Protein AF-A0A440JYW9-F1 (afdb_monomer_lite)

Sequence (261 aa):
IFTEELGAILRHPDTGDEHPGRFLSVVFRNTDALARTDGLMPITVAALLTAGPTDDRPLICELIAINGNEAEADVAAFFRAYARTVIRPTLAMYLLYGIAFEAHQQNSLVLFNHAGHPRKLLIRDFGDGRSFAPLFEERGHCLKPFTQRGILPTTFDEDISLVRSFVIDACFVCHLHEIALCLTEQYGLAGNSPWRILREETEEAFDALRPRVSSDEFWLRERAAFLEDPWPTRSVLRMHLERYRDYRVEHQLPNPMTEAE

pLDDT: mean 92.38, std 6.9, range [51.66, 98.75]

Secondary structure (DSSP, 8-state):
---EEEEEEPPPTTT---TGGGGSEEEEE--TTTS--SSPEEEEHHHHTSBPTTTSSBHHHHHHHTTS---HHHHHHHHHHHHHHHHHHHHHHHHHH-EE---STTTEEEEE-TTS-EEEEEE---TT-EEEHHHHHHTT--------TTSPP-EESS--HHHHHHHIIIIIIIIIIHHHHHHHHHHT--TTHHHHHHHHHHHHHHHHHGGG-S-HHHHHHHHHHHHTSPEEEE-HHHHHHTTTS-S--EEEEP-TTTTT-

Foldseek 3Di:
DWDQPDKDFDQDPPPRDRPVRVVVIDTDTHPVVCVDDPQWDKDQQVQQCAQDPPPGARVLVVLLCLQVDDPLVSLLVQLLQVLLQQQQVQVCCCQQAVKHALQARRQWIFIAHSSSHTDHIDGDDCPQIAGAQVSNVVVVDGDDDDDDPPDDDRYHHPDSVVSLLSNCARRVPRGSVVVVVSSCVVNVHPDLSSLLSNLVSNVVSLVVCVVSHDDPVVSVVSSCQQQPDFHKYDPVVVCVVVVNPDVPDIDTHHRSNVVSD

Radius of gyration: 19.92 Å; chains: 1; bounding box: 50×43×65 Å

Structure (mmCIF, N/CA/C/O backbone):
data_AF-A0A440JYW9-F1
#
_entry.id   AF-A0A440JYW9-F1
#
loop_
_atom_site.group_PDB
_atom_site.id
_atom_site.type_symbol
_atom_site.label_atom_id
_atom_site.label_alt_id
_atom_site.label_comp_id
_atom_site.label_asym_id
_atom_site.label_entity_id
_atom_site.label_seq_id
_atom_site.pdbx_PDB_ins_code
_atom_site.Cartn_x
_atom_site.Cartn_y
_atom_site.Cartn_z
_atom_site.occupancy
_atom_site.B_iso_or_equiv
_atom_site.auth_seq_id
_atom_site.auth_comp_id
_atom_site.auth_asym_id
_atom_site.auth_atom_id
_atom_site.pdbx_PDB_model_num
ATOM 1 N N . ILE A 1 1 ? -0.812 -13.483 -3.639 1.00 83.06 1 ILE A N 1
ATOM 2 C CA . ILE A 1 1 ? -0.858 -12.630 -4.848 1.00 83.06 1 ILE A CA 1
ATOM 3 C C . ILE A 1 1 ? -1.824 -13.259 -5.842 1.00 83.06 1 ILE A C 1
ATOM 5 O O . ILE A 1 1 ? -2.094 -14.446 -5.693 1.00 83.06 1 ILE A O 1
ATOM 9 N N . PHE A 1 2 ? -2.317 -12.507 -6.821 1.00 88.31 2 PHE A N 1
ATOM 10 C CA . PHE A 1 2 ? -3.102 -13.052 -7.932 1.00 88.31 2 PHE A CA 1
ATOM 11 C C . PHE A 1 2 ? -2.214 -13.163 -9.171 1.00 88.31 2 PHE A C 1
ATOM 13 O O . PHE A 1 2 ? -1.985 -12.151 -9.820 1.00 88.31 2 PHE A O 1
ATOM 20 N N . THR A 1 3 ? -1.660 -14.342 -9.468 1.00 90.69 3 THR A N 1
ATOM 21 C CA . THR A 1 3 ? -0.716 -14.488 -10.590 1.00 90.69 3 THR A CA 1
ATOM 22 C C . THR A 1 3 ? -1.396 -14.198 -11.930 1.00 90.69 3 THR A C 1
ATOM 24 O O . THR A 1 3 ? -2.540 -14.585 -12.160 1.00 90.69 3 THR A O 1
ATOM 27 N N . GLU A 1 4 ? -0.691 -13.495 -12.812 1.00 90.50 4 GLU A N 1
ATOM 28 C CA . GLU A 1 4 ? -1.114 -13.196 -14.184 1.00 90.50 4 GLU A CA 1
ATOM 29 C C . GLU A 1 4 ? -0.218 -13.999 -15.128 1.00 90.50 4 GLU A C 1
ATOM 31 O O . GLU A 1 4 ? 0.841 -13.547 -15.553 1.00 90.50 4 GLU A O 1
ATOM 36 N N . GLU A 1 5 ? -0.588 -15.261 -15.348 1.00 87.75 5 GLU A N 1
ATOM 37 C CA . GLU A 1 5 ? 0.308 -16.275 -15.929 1.00 87.75 5 GLU A CA 1
ATOM 38 C C . GLU A 1 5 ? 0.290 -16.291 -17.459 1.00 87.75 5 GLU A C 1
ATOM 40 O O . GLU A 1 5 ? 1.233 -16.770 -18.088 1.00 87.75 5 GLU A O 1
ATOM 45 N N . LEU A 1 6 ? -0.779 -15.768 -18.065 1.00 90.19 6 LEU A N 1
ATOM 46 C CA . LEU A 1 6 ? -0.947 -15.728 -19.510 1.00 90.19 6 LEU A CA 1
ATOM 47 C C . LEU A 1 6 ? -1.490 -14.370 -19.944 1.00 90.19 6 LEU A C 1
ATOM 49 O O . LEU A 1 6 ? -2.556 -13.946 -19.506 1.00 90.19 6 LEU A O 1
ATOM 53 N N . GLY A 1 7 ? -0.785 -13.732 -20.872 1.00 89.94 7 GLY A N 1
ATOM 54 C CA . GLY A 1 7 ? -1.273 -12.591 -21.635 1.00 89.94 7 GLY A CA 1
ATOM 55 C C . GLY A 1 7 ? -1.201 -12.888 -23.128 1.00 89.94 7 GLY A C 1
ATOM 56 O O . GLY A 1 7 ? -0.291 -13.581 -23.584 1.00 89.94 7 GLY A O 1
ATOM 57 N N . ALA A 1 8 ? -2.154 -12.371 -23.897 1.00 88.88 8 ALA A N 1
ATOM 58 C CA . ALA A 1 8 ? -2.150 -12.451 -25.351 1.00 88.88 8 ALA A CA 1
ATOM 59 C C . ALA A 1 8 ? -2.531 -11.097 -25.957 1.00 88.88 8 ALA A C 1
ATOM 61 O O . ALA A 1 8 ? -3.425 -10.411 -25.466 1.00 88.88 8 ALA A O 1
ATOM 62 N N . ILE A 1 9 ? -1.857 -10.730 -27.045 1.00 88.19 9 ILE A N 1
ATOM 63 C CA . ILE A 1 9 ? -2.163 -9.554 -27.859 1.00 88.19 9 ILE A CA 1
ATOM 64 C C . ILE A 1 9 ? -2.258 -9.981 -29.323 1.00 88.19 9 ILE A C 1
ATOM 66 O O . ILE A 1 9 ? -1.425 -10.750 -29.811 1.00 88.19 9 ILE A O 1
ATOM 70 N N . LEU A 1 10 ? -3.278 -9.500 -30.034 1.00 87.00 10 LEU A N 1
ATOM 71 C CA . LEU A 1 10 ? -3.380 -9.735 -31.469 1.00 87.00 10 LEU A CA 1
ATOM 72 C C . LEU A 1 10 ? -2.321 -8.912 -32.213 1.00 87.00 10 LEU A C 1
ATOM 74 O O . LEU A 1 10 ? -2.282 -7.692 -32.101 1.00 87.00 10 LEU A O 1
ATOM 78 N N . ARG A 1 11 ? -1.506 -9.566 -33.038 1.00 85.38 11 ARG A N 1
ATOM 79 C CA . ARG A 1 11 ? -0.644 -8.878 -34.007 1.00 85.38 11 ARG A CA 1
ATOM 80 C C . ARG A 1 11 ? -1.371 -8.793 -35.337 1.00 85.38 11 ARG A C 1
ATOM 82 O O . ARG A 1 11 ? -1.941 -9.795 -35.771 1.00 85.38 11 ARG A O 1
ATOM 89 N N . HIS A 1 12 ? -1.351 -7.633 -35.990 1.00 83.81 12 HIS A N 1
ATOM 90 C CA . HIS A 1 12 ? -1.905 -7.529 -37.334 1.00 83.81 12 HIS A CA 1
ATOM 91 C C . HIS A 1 12 ? -1.187 -8.536 -38.253 1.00 83.81 12 HIS A C 1
ATOM 93 O O . HIS A 1 12 ? 0.043 -8.503 -38.321 1.00 83.81 12 HIS A O 1
ATOM 99 N N . PRO A 1 13 ? -1.912 -9.420 -38.963 1.00 83.81 13 PRO A N 1
ATOM 100 C CA . PRO A 1 13 ? -1.304 -10.541 -39.681 1.00 83.81 13 PRO A CA 1
ATOM 101 C C . PRO A 1 13 ? -0.327 -10.093 -40.776 1.00 83.81 13 PRO A C 1
ATOM 103 O O . PRO A 1 13 ? 0.726 -10.703 -40.929 1.00 83.81 13 PRO A O 1
ATOM 106 N N . ASP A 1 14 ? -0.639 -9.000 -41.481 1.00 85.38 14 ASP A N 1
ATOM 107 C CA . ASP A 1 14 ? 0.193 -8.530 -42.599 1.00 85.38 14 ASP A CA 1
ATOM 108 C C . ASP A 1 14 ? 1.288 -7.527 -42.201 1.00 85.38 14 ASP A C 1
ATOM 110 O O . ASP A 1 14 ? 2.407 -7.593 -42.704 1.00 85.38 14 ASP A O 1
ATOM 114 N N . THR A 1 15 ? 0.985 -6.573 -41.315 1.00 82.81 15 THR A N 1
ATOM 115 C CA . THR A 1 15 ? 1.919 -5.496 -40.943 1.00 82.81 15 THR A CA 1
ATOM 116 C C . THR A 1 15 ? 2.728 -5.810 -39.688 1.00 82.81 15 THR A C 1
ATOM 118 O O . THR A 1 15 ? 3.704 -5.118 -39.407 1.00 82.81 15 THR A O 1
ATOM 121 N N . GLY A 1 16 ? 2.313 -6.811 -38.904 1.00 79.56 16 GLY A N 1
ATOM 122 C CA . GLY A 1 16 ? 2.839 -7.054 -37.562 1.00 79.56 16 GLY A CA 1
ATOM 123 C C . GLY A 1 16 ? 2.506 -5.944 -36.559 1.00 79.56 16 GLY A C 1
ATOM 124 O O . GLY A 1 16 ? 3.021 -5.981 -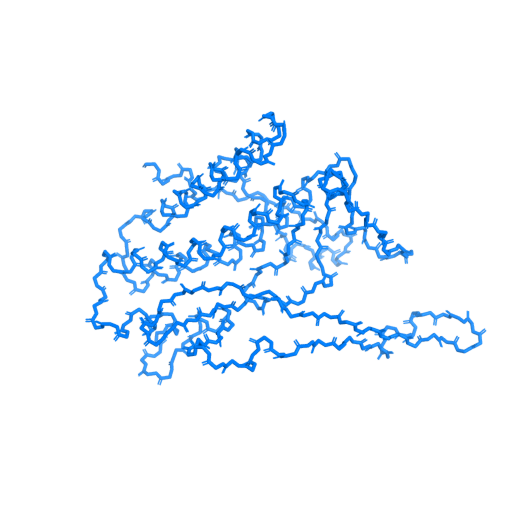35.445 1.00 79.56 16 GLY A O 1
ATOM 125 N N . ASP A 1 17 ? 1.671 -4.966 -36.936 1.00 75.94 17 ASP A N 1
ATOM 126 C CA . ASP A 1 17 ? 1.304 -3.844 -36.076 1.00 75.94 17 ASP A CA 1
ATOM 127 C C . ASP A 1 17 ? 0.477 -4.333 -34.880 1.00 75.94 17 ASP A C 1
ATOM 129 O O . ASP A 1 17 ? -0.566 -4.976 -35.024 1.00 75.94 17 ASP A O 1
ATOM 133 N N . GLU A 1 18 ? 0.959 -4.026 -33.684 1.00 74.19 18 GLU A N 1
ATOM 134 C CA . GLU A 1 18 ? 0.315 -4.361 -32.415 1.00 74.19 18 GLU A CA 1
ATOM 135 C C . GLU A 1 18 ? -0.622 -3.248 -31.935 1.00 74.19 18 GLU A C 1
ATOM 137 O O . GLU A 1 18 ? -1.408 -3.455 -31.010 1.00 74.19 18 GLU A O 1
ATOM 142 N N . HIS A 1 19 ? -0.585 -2.063 -32.553 1.00 76.75 19 HIS A N 1
ATOM 143 C CA . HIS A 1 19 ? -1.404 -0.931 -32.136 1.00 76.75 19 HIS A CA 1
ATOM 144 C C . HIS A 1 19 ? -2.913 -1.197 -32.261 1.00 76.75 19 HIS A C 1
ATOM 146 O O . HIS A 1 19 ? -3.637 -0.856 -31.324 1.00 76.75 19 HIS A O 1
ATOM 152 N N . PRO A 1 20 ? -3.427 -1.849 -33.328 1.00 78.50 20 PRO A N 1
ATOM 153 C CA . PRO A 1 20 ? -4.802 -2.357 -33.345 1.00 78.50 20 PRO A CA 1
ATOM 154 C C . PRO A 1 20 ? -5.018 -3.473 -32.312 1.00 78.50 20 PRO A C 1
ATOM 156 O O . PRO A 1 20 ? -6.087 -3.576 -31.713 1.00 78.50 20 PRO A O 1
ATOM 159 N N . GLY A 1 21 ? -3.975 -4.270 -32.070 1.00 75.38 21 GLY A N 1
ATOM 160 C CA . GLY A 1 21 ? -3.938 -5.372 -31.113 1.00 75.38 21 GLY A CA 1
ATOM 161 C C . GLY A 1 21 ? -4.259 -4.992 -29.676 1.00 75.38 21 GLY A C 1
ATOM 162 O O . GLY A 1 21 ? -4.815 -5.809 -28.949 1.00 75.38 21 GLY A O 1
ATOM 163 N N . ARG A 1 22 ? -3.997 -3.744 -29.268 1.00 77.88 22 ARG A N 1
ATOM 164 C CA . ARG A 1 22 ? -4.331 -3.253 -27.918 1.00 77.88 22 ARG A CA 1
ATOM 165 C C . ARG A 1 22 ? -5.827 -3.317 -27.588 1.00 77.88 22 ARG A C 1
ATOM 167 O O . ARG A 1 22 ? -6.183 -3.318 -26.419 1.00 77.88 22 ARG A O 1
ATOM 174 N N . PHE A 1 23 ? -6.693 -3.316 -28.605 1.00 84.56 23 PHE A N 1
ATOM 175 C CA . PHE A 1 23 ? -8.146 -3.438 -28.438 1.00 84.56 23 PHE A CA 1
ATOM 176 C C . PHE A 1 23 ? -8.616 -4.900 -28.434 1.00 84.56 23 PHE A C 1
ATOM 178 O O . PHE A 1 23 ? -9.782 -5.174 -28.166 1.00 84.56 23 PHE A O 1
ATOM 185 N N . LEU A 1 24 ? -7.714 -5.829 -28.753 1.00 88.88 24 LEU A N 1
ATOM 186 C CA . LEU A 1 24 ? -7.920 -7.274 -28.800 1.00 88.88 24 LEU A CA 1
ATOM 187 C C . LEU A 1 24 ? -6.791 -7.960 -28.017 1.00 88.88 24 LEU A C 1
ATOM 189 O O . LEU A 1 24 ? -6.094 -8.845 -28.522 1.00 88.88 24 LEU A O 1
ATOM 193 N N . SER A 1 25 ? -6.590 -7.494 -26.786 1.00 89.31 25 SER A N 1
ATOM 194 C CA . SER A 1 25 ? -5.645 -8.044 -25.822 1.00 89.31 25 SER A CA 1
ATOM 195 C C . SER A 1 25 ? -6.383 -8.621 -24.614 1.00 89.31 25 SER A C 1
ATOM 197 O O . SER A 1 25 ? -7.497 -8.213 -24.280 1.00 89.31 25 SER A O 1
ATOM 199 N N . VAL A 1 26 ? -5.771 -9.611 -23.970 1.00 92.00 26 VAL A N 1
ATOM 200 C CA . VAL A 1 26 ? -6.317 -10.287 -22.789 1.00 92.00 26 VAL A CA 1
ATOM 201 C C . VAL A 1 26 ? -5.193 -10.682 -21.843 1.00 92.00 26 VAL A C 1
ATOM 203 O O . VAL A 1 26 ? -4.120 -11.093 -22.284 1.00 92.00 26 VAL A O 1
ATOM 206 N N . VAL A 1 27 ? -5.458 -10.586 -20.543 1.00 91.88 27 VAL A N 1
ATOM 207 C CA . VAL A 1 27 ? -4.618 -11.132 -19.473 1.00 91.88 27 VAL A CA 1
ATOM 208 C C . VAL A 1 27 ? -5.487 -12.040 -18.609 1.00 91.88 27 VAL A C 1
ATOM 210 O O . VAL A 1 27 ? -6.576 -11.651 -18.187 1.00 91.88 27 VAL A O 1
ATOM 213 N N . PHE A 1 28 ? -5.018 -13.259 -18.360 1.00 93.38 28 PHE A N 1
ATOM 214 C CA . PHE A 1 28 ? -5.675 -14.236 -17.503 1.00 93.38 28 PHE A CA 1
ATOM 215 C C . PHE A 1 28 ? -5.043 -14.204 -16.116 1.00 93.38 28 PHE A C 1
ATOM 217 O O . PHE A 1 28 ? -3.838 -14.406 -15.956 1.00 93.38 28 PHE A O 1
ATOM 224 N N . ARG A 1 29 ? -5.885 -13.968 -15.111 1.00 92.88 29 ARG A N 1
ATOM 225 C CA . ARG A 1 29 ? -5.494 -13.870 -13.707 1.00 92.88 29 ARG A CA 1
ATOM 226 C C . ARG A 1 29 ? -6.000 -15.088 -12.941 1.00 92.88 29 ARG A C 1
ATOM 228 O O . ARG A 1 29 ? -7.189 -15.399 -12.996 1.00 92.88 29 ARG A O 1
ATOM 235 N N . ASN A 1 30 ? -5.109 -15.750 -12.212 1.00 92.00 30 ASN A N 1
ATOM 236 C CA . ASN A 1 30 ? -5.440 -16.884 -11.359 1.00 92.00 30 ASN A CA 1
ATOM 237 C C . ASN A 1 30 ? -6.272 -16.413 -10.145 1.00 92.00 30 ASN A C 1
ATOM 239 O O . ASN A 1 30 ? -5.934 -15.430 -9.477 1.00 92.00 30 ASN A O 1
ATOM 243 N N . THR A 1 31 ? -7.368 -17.123 -9.859 1.00 90.62 31 THR A N 1
ATOM 244 C CA . THR A 1 31 ? -8.309 -16.819 -8.768 1.00 90.62 31 THR A CA 1
ATOM 245 C C . THR A 1 31 ? -8.220 -17.774 -7.577 1.00 90.62 31 THR A C 1
ATOM 247 O O . THR A 1 31 ? -8.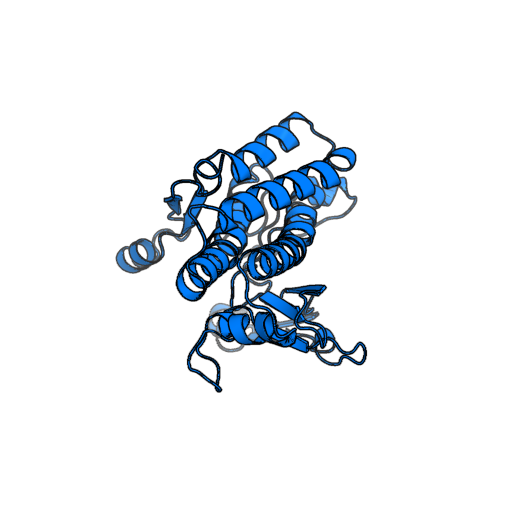988 -17.619 -6.630 1.00 90.62 31 THR A O 1
ATOM 250 N N . ASP A 1 32 ? -7.289 -18.726 -7.564 1.00 90.19 32 ASP A N 1
ATOM 251 C CA . ASP A 1 32 ? -7.108 -19.724 -6.498 1.00 90.19 32 ASP A CA 1
ATOM 252 C C . ASP A 1 32 ? -6.864 -19.065 -5.137 1.00 90.19 32 ASP A C 1
ATOM 254 O O . ASP A 1 32 ? -7.259 -19.589 -4.099 1.00 90.19 32 ASP A O 1
ATOM 258 N N . ALA A 1 33 ? -6.296 -17.854 -5.126 1.00 86.88 33 ALA A N 1
ATOM 259 C CA . ALA A 1 33 ? -6.151 -17.052 -3.914 1.00 86.88 33 ALA A CA 1
ATOM 260 C C . ALA A 1 33 ? -7.494 -16.768 -3.195 1.00 86.88 33 ALA A C 1
ATOM 262 O O . ALA A 1 33 ? -7.479 -16.523 -1.981 1.00 86.88 33 ALA A O 1
ATOM 263 N N . LEU A 1 34 ? -8.624 -16.816 -3.919 1.00 88.44 34 LEU A N 1
ATOM 264 C CA . LEU A 1 34 ? -9.999 -16.670 -3.413 1.00 88.44 34 LEU A CA 1
ATOM 265 C C . LEU A 1 34 ? -10.649 -18.003 -3.023 1.00 88.44 34 LEU A C 1
ATOM 267 O O . LEU A 1 34 ? -11.552 -18.010 -2.189 1.00 88.44 34 LEU A O 1
ATOM 271 N N . ALA A 1 35 ? -10.208 -19.123 -3.598 1.00 88.81 35 ALA A N 1
ATOM 272 C CA . ALA A 1 35 ? -10.696 -20.451 -3.247 1.00 88.81 35 ALA A CA 1
ATOM 273 C C . ALA A 1 35 ? -10.035 -20.903 -1.934 1.00 88.81 35 ALA A C 1
ATOM 275 O O . ALA A 1 35 ? -9.001 -21.570 -1.924 1.00 88.81 35 ALA A O 1
ATOM 276 N N . ARG A 1 36 ? -10.605 -20.472 -0.802 1.00 87.38 36 ARG A N 1
ATOM 277 C CA . ARG A 1 36 ? -10.000 -20.637 0.527 1.00 87.38 36 ARG A CA 1
ATOM 278 C C . ARG A 1 36 ? -10.795 -21.576 1.427 1.00 87.38 36 ARG A C 1
ATOM 280 O O . ARG A 1 36 ? -12.019 -21.533 1.456 1.00 87.38 36 ARG A O 1
ATOM 287 N N . THR A 1 37 ? -10.079 -22.353 2.239 1.00 91.81 37 THR A N 1
ATOM 288 C CA . THR A 1 37 ? -10.642 -23.214 3.298 1.00 91.81 37 THR A CA 1
ATOM 289 C C . THR A 1 37 ? -10.101 -22.875 4.690 1.00 91.81 37 THR A C 1
ATOM 291 O O . THR A 1 37 ? -10.378 -23.586 5.650 1.00 91.81 37 THR A O 1
ATOM 294 N N . ASP A 1 38 ? -9.322 -21.796 4.819 1.00 93.44 38 ASP A N 1
ATOM 295 C CA . ASP A 1 38 ? -8.679 -21.380 6.073 1.00 93.44 38 ASP A CA 1
ATOM 296 C C . ASP A 1 38 ? -9.529 -20.417 6.920 1.00 93.44 38 ASP A C 1
ATOM 298 O O . ASP A 1 38 ? -9.027 -19.829 7.876 1.00 93.44 38 ASP A O 1
ATOM 302 N N . GLY A 1 39 ? -10.811 -20.251 6.574 1.00 93.44 39 GLY A N 1
ATOM 303 C CA . GLY A 1 39 ? -11.745 -19.370 7.285 1.00 93.44 39 GLY A CA 1
ATOM 304 C C . GLY A 1 39 ? -11.443 -17.877 7.124 1.00 93.44 39 GLY A C 1
ATOM 305 O O . GLY A 1 39 ? -11.953 -17.063 7.891 1.00 93.44 39 GLY A O 1
ATOM 306 N N . LEU A 1 40 ? -10.591 -17.502 6.161 1.00 95.94 40 LEU A N 1
ATOM 307 C CA . LEU A 1 40 ? -10.286 -16.105 5.874 1.00 95.94 40 LEU A CA 1
ATOM 308 C C . LEU A 1 40 ? -11.170 -15.559 4.752 1.00 95.94 40 LEU A C 1
ATOM 310 O O . LEU A 1 40 ? -11.223 -16.130 3.662 1.00 95.94 40 LEU A O 1
ATOM 314 N N . MET A 1 41 ? -11.801 -14.414 4.998 1.00 94.62 41 MET A N 1
ATOM 315 C CA . MET A 1 41 ? -12.637 -13.707 4.036 1.00 94.62 41 MET A CA 1
ATOM 316 C C . MET A 1 41 ? -11.828 -12.617 3.315 1.00 94.62 41 MET A C 1
ATOM 318 O O . MET A 1 41 ? -11.331 -11.701 3.974 1.00 94.62 41 MET A O 1
ATOM 322 N N . PRO A 1 42 ? -11.669 -12.692 1.980 1.00 96.00 42 PRO A N 1
ATOM 323 C CA . PRO A 1 42 ? -11.052 -11.625 1.204 1.00 96.00 42 PRO A CA 1
ATOM 324 C C . PRO A 1 42 ? -12.014 -10.452 1.020 1.00 96.00 42 PRO A C 1
ATOM 326 O O . PRO A 1 42 ? -13.108 -10.631 0.492 1.00 96.00 42 PRO A O 1
ATOM 329 N N . ILE A 1 43 ? -11.577 -9.243 1.372 1.00 96.38 43 ILE A N 1
ATOM 330 C CA . ILE A 1 43 ? -12.324 -8.008 1.108 1.00 96.38 43 ILE A CA 1
ATOM 331 C C . ILE A 1 43 ? -11.419 -7.039 0.350 1.00 96.38 43 ILE A C 1
ATOM 333 O O . ILE A 1 43 ? -10.283 -6.796 0.756 1.00 96.38 43 ILE A O 1
ATOM 337 N N . THR A 1 44 ? -11.899 -6.505 -0.777 1.00 97.31 44 THR A N 1
ATOM 338 C CA . THR A 1 44 ? -11.204 -5.425 -1.497 1.00 97.31 44 THR A CA 1
ATOM 339 C C . THR A 1 44 ? -11.205 -4.165 -0.649 1.00 97.31 44 THR A C 1
ATOM 341 O O . THR A 1 44 ? -12.252 -3.766 -0.153 1.00 97.31 44 THR A O 1
ATOM 344 N N . VAL A 1 45 ? -10.047 -3.521 -0.513 1.00 98.06 45 VAL A N 1
ATOM 345 C CA . VAL A 1 45 ? -9.880 -2.365 0.378 1.00 98.06 45 VAL A CA 1
ATOM 346 C C . VAL A 1 45 ? -10.829 -1.225 0.015 1.00 98.06 45 VAL A C 1
ATOM 348 O O . VAL A 1 45 ? -11.409 -0.626 0.908 1.00 98.06 45 VAL A O 1
ATOM 351 N N . ALA A 1 46 ? -11.080 -0.980 -1.273 1.00 97.62 46 ALA A N 1
ATOM 352 C CA . ALA A 1 46 ? -12.040 0.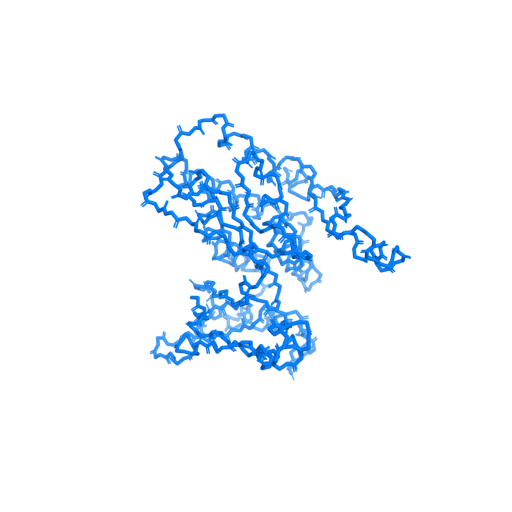045 -1.695 1.00 97.62 46 ALA A CA 1
ATOM 353 C C . ALA A 1 46 ? -13.450 -0.175 -1.111 1.00 97.62 46 ALA A C 1
ATOM 355 O O . ALA A 1 46 ? -14.133 0.787 -0.788 1.00 97.62 46 ALA A O 1
ATOM 356 N N . ALA A 1 47 ? -13.872 -1.432 -0.920 1.00 96.88 47 ALA A N 1
ATOM 357 C CA . ALA A 1 47 ? -15.165 -1.757 -0.316 1.00 96.88 47 ALA A CA 1
ATOM 358 C C . ALA A 1 47 ? -15.187 -1.543 1.208 1.00 96.88 47 ALA A C 1
ATOM 360 O O . ALA A 1 47 ? -16.254 -1.389 1.789 1.00 96.88 47 ALA A O 1
ATOM 361 N N . LEU A 1 48 ? -14.027 -1.509 1.874 1.00 97.19 48 LEU A N 1
ATOM 362 C CA . LEU A 1 48 ? -13.950 -1.218 3.311 1.00 97.19 48 LEU A CA 1
ATOM 363 C C . LEU A 1 48 ? -14.389 0.215 3.636 1.00 97.19 48 LEU A C 1
ATOM 365 O O . LEU A 1 48 ? -14.878 0.467 4.734 1.00 97.19 48 LEU A O 1
ATOM 369 N N . LEU A 1 49 ? -14.221 1.129 2.679 1.00 96.69 49 LEU A N 1
ATOM 370 C CA . LEU A 1 49 ? -14.559 2.546 2.804 1.00 96.69 49 LEU A CA 1
ATOM 371 C C . LEU A 1 49 ? -15.964 2.884 2.284 1.00 96.69 49 LEU A C 1
ATOM 373 O O . LEU A 1 49 ? -16.382 4.036 2.344 1.00 96.69 49 LEU A O 1
ATOM 377 N N . THR A 1 50 ? -16.704 1.903 1.762 1.00 95.81 50 THR A N 1
ATOM 378 C CA . THR A 1 50 ? -18.088 2.105 1.314 1.00 95.81 50 THR A CA 1
ATOM 379 C C . THR A 1 50 ? -19.074 1.824 2.434 1.00 95.81 50 THR A C 1
ATOM 381 O O . THR A 1 50 ? -18.823 0.937 3.250 1.00 95.81 50 THR A O 1
ATOM 384 N N . ALA A 1 51 ? -20.205 2.535 2.425 1.00 93.62 51 ALA A N 1
ATOM 385 C CA . ALA A 1 51 ? -21.323 2.305 3.335 1.00 93.62 51 ALA A CA 1
ATOM 386 C C . ALA A 1 51 ? -21.730 0.822 3.359 1.00 93.62 51 ALA A C 1
ATOM 388 O O . ALA A 1 51 ? -21.961 0.202 2.315 1.00 93.62 51 ALA A O 1
ATOM 389 N N . GLY A 1 52 ? -21.773 0.267 4.563 1.00 85.12 52 GLY A N 1
ATOM 390 C CA . GLY A 1 52 ? -22.214 -1.081 4.854 1.00 85.12 52 GLY A CA 1
ATOM 391 C C . GLY A 1 52 ? -23.738 -1.201 4.811 1.00 85.12 52 GLY A C 1
ATOM 392 O O . GLY A 1 52 ? -24.456 -0.203 4.918 1.00 85.12 52 GLY A O 1
ATOM 393 N N . PRO A 1 53 ? -24.273 -2.418 4.632 1.00 82.81 53 PRO A N 1
ATOM 394 C CA . PRO A 1 53 ? -25.710 -2.635 4.499 1.00 82.81 53 PRO A CA 1
ATOM 395 C C . PRO A 1 53 ? -26.501 -2.458 5.805 1.00 82.81 53 PRO A C 1
ATOM 397 O O . PRO A 1 53 ? -27.732 -2.496 5.753 1.00 82.81 53 PRO A O 1
ATOM 400 N N . THR A 1 54 ? -25.846 -2.344 6.968 1.00 83.25 54 THR A N 1
ATOM 401 C CA . THR A 1 54 ? -26.527 -2.353 8.274 1.00 83.25 54 THR A CA 1
ATOM 402 C C . THR A 1 54 ? -26.880 -0.975 8.819 1.00 83.25 54 THR A C 1
ATOM 404 O O . THR A 1 54 ? -27.971 -0.813 9.364 1.00 83.25 54 THR A O 1
ATOM 407 N N . ASP A 1 55 ? -25.976 -0.002 8.718 1.00 84.12 55 ASP A N 1
ATOM 408 C CA . ASP A 1 55 ? -26.100 1.295 9.399 1.00 84.12 55 ASP A CA 1
ATOM 409 C C . ASP A 1 55 ? -25.445 2.461 8.634 1.00 84.12 55 ASP A C 1
ATOM 411 O O . ASP A 1 55 ? -25.140 3.495 9.226 1.00 84.12 55 ASP A O 1
ATOM 415 N N . ASP A 1 56 ? -25.233 2.295 7.323 1.00 89.12 56 ASP A N 1
ATOM 416 C CA . ASP A 1 56 ? -24.588 3.249 6.406 1.00 89.12 56 ASP A CA 1
ATOM 417 C C . ASP A 1 56 ? -23.139 3.644 6.772 1.00 89.12 56 ASP A C 1
ATOM 419 O O . ASP A 1 56 ? -22.494 4.387 6.022 1.00 89.12 56 ASP A O 1
ATOM 423 N N . ARG A 1 57 ? -22.577 3.128 7.875 1.00 95.12 57 ARG A N 1
ATOM 424 C CA . ARG A 1 57 ? -21.168 3.338 8.227 1.00 95.12 57 ARG A CA 1
ATOM 425 C C . ARG A 1 57 ? -20.271 2.560 7.267 1.00 95.12 57 ARG A C 1
ATOM 427 O O . ARG A 1 57 ? -20.683 1.522 6.753 1.00 95.12 57 ARG A O 1
ATOM 434 N N . PRO A 1 58 ? -19.034 3.014 7.017 1.00 97.00 58 PRO A N 1
ATOM 435 C CA . PRO A 1 58 ? -18.079 2.263 6.213 1.00 97.00 58 PRO A CA 1
ATOM 436 C C . PRO A 1 58 ? -17.921 0.813 6.697 1.00 97.00 58 PRO A C 1
ATOM 438 O O . PRO A 1 58 ? -17.811 0.574 7.898 1.00 97.00 58 PRO A O 1
ATOM 441 N N . LEU A 1 59 ? -17.857 -0.154 5.777 1.00 95.81 59 LEU A N 1
ATOM 442 C CA . LEU A 1 59 ? -17.800 -1.595 6.082 1.00 95.81 59 LEU A CA 1
ATOM 443 C C . LEU A 1 59 ? -16.665 -1.981 7.054 1.00 95.81 59 LEU A C 1
ATOM 445 O O . LEU A 1 59 ? -16.766 -2.967 7.784 1.00 95.81 59 LEU A O 1
ATOM 449 N N . ILE A 1 60 ? -15.572 -1.212 7.100 1.00 96.31 60 ILE A N 1
ATOM 450 C CA . ILE A 1 60 ? -14.497 -1.408 8.085 1.00 96.31 60 ILE A CA 1
ATOM 451 C C . ILE A 1 60 ? -14.980 -1.296 9.538 1.00 96.31 60 ILE A C 1
ATOM 453 O O . ILE A 1 60 ? -14.456 -1.998 10.402 1.00 96.31 60 ILE A O 1
ATOM 457 N N . CYS A 1 61 ? -15.989 -0.467 9.809 1.00 95.56 61 CYS A N 1
ATOM 458 C CA . CYS A 1 61 ? -16.586 -0.325 11.132 1.00 95.56 61 CYS A CA 1
ATOM 459 C C . CYS A 1 61 ? -17.296 -1.607 11.567 1.00 95.56 61 CYS A C 1
ATOM 461 O O . CYS A 1 61 ? -17.142 -2.023 12.712 1.00 95.56 61 CYS A O 1
ATOM 463 N N . GLU A 1 62 ? -17.988 -2.291 10.650 1.00 93.06 62 GLU A N 1
ATOM 464 C CA . GLU A 1 62 ? -18.605 -3.588 10.946 1.00 93.06 62 GLU A CA 1
ATOM 465 C C . GLU A 1 62 ? -17.548 -4.617 11.362 1.00 93.06 62 GLU A C 1
ATOM 467 O O . GLU A 1 62 ? -17.749 -5.351 12.326 1.00 93.06 62 GLU A O 1
ATOM 472 N N . LEU A 1 63 ? -16.386 -4.638 10.693 1.00 93.94 63 LEU A N 1
ATOM 473 C CA . LEU A 1 63 ? -15.295 -5.560 11.031 1.00 93.94 63 LEU A CA 1
ATOM 474 C C . LEU A 1 63 ? -14.731 -5.321 12.434 1.00 93.94 63 LEU A C 1
ATOM 476 O O . LEU A 1 63 ? -14.389 -6.282 13.122 1.00 93.94 63 LEU A O 1
ATOM 480 N N . ILE A 1 64 ? -14.641 -4.059 12.854 1.00 94.88 64 ILE A N 1
ATOM 481 C CA . ILE A 1 64 ? -14.211 -3.682 14.206 1.00 94.88 64 ILE A CA 1
ATOM 482 C C . ILE A 1 64 ? -15.289 -4.087 15.222 1.00 94.88 64 ILE A C 1
ATOM 484 O O . ILE A 1 64 ? -14.987 -4.712 16.241 1.00 94.88 64 ILE A O 1
ATOM 488 N N . ALA A 1 65 ? -16.556 -3.810 14.909 1.00 93.19 65 ALA A N 1
ATOM 489 C CA . ALA A 1 65 ? -17.695 -4.068 15.781 1.00 93.19 65 ALA A CA 1
ATOM 490 C C . ALA A 1 65 ? -17.994 -5.563 16.012 1.00 93.19 65 ALA A C 1
ATOM 492 O O . ALA A 1 65 ? -18.685 -5.886 16.978 1.00 93.19 65 ALA A O 1
ATOM 493 N N . ILE A 1 66 ? -17.457 -6.492 15.199 1.00 90.44 66 ILE A N 1
ATOM 494 C CA . ILE A 1 66 ? -17.664 -7.953 15.349 1.00 90.44 66 ILE A CA 1
ATOM 495 C C . ILE A 1 66 ? -17.394 -8.439 16.781 1.00 90.44 66 ILE A C 1
ATOM 497 O O . ILE A 1 66 ? -18.111 -9.304 17.285 1.00 90.44 66 ILE A O 1
ATOM 501 N N . ASN A 1 67 ? -16.377 -7.889 17.449 1.00 81.00 67 ASN A N 1
ATOM 502 C CA . ASN A 1 67 ? -16.012 -8.299 18.809 1.00 81.00 67 ASN A CA 1
ATOM 503 C C . ASN A 1 67 ? -16.790 -7.542 19.904 1.00 81.00 67 ASN A C 1
ATOM 505 O O . ASN A 1 67 ? -16.546 -7.759 21.090 1.00 81.00 67 ASN A O 1
ATOM 509 N N . GLY A 1 68 ? -17.733 -6.674 19.522 1.00 80.69 68 GLY A N 1
ATOM 510 C CA . GLY A 1 68 ? -18.647 -5.966 20.419 1.00 80.69 68 GLY A CA 1
ATOM 511 C C . GLY A 1 68 ? -18.033 -4.800 21.197 1.00 80.69 68 GLY A C 1
ATOM 512 O O . GLY A 1 68 ? -18.693 -4.266 22.087 1.00 80.69 68 GLY A O 1
ATOM 513 N N . ASN A 1 69 ? -16.791 -4.411 20.897 1.00 84.75 69 ASN A N 1
ATOM 514 C CA . ASN A 1 69 ? -16.118 -3.283 21.529 1.00 84.75 69 ASN A CA 1
ATOM 515 C C . ASN A 1 69 ? -15.542 -2.341 20.468 1.00 84.75 69 ASN A C 1
ATOM 517 O O . ASN A 1 69 ? -14.737 -2.742 19.633 1.00 84.75 69 ASN A O 1
ATOM 521 N N . GLU A 1 70 ? -15.970 -1.088 20.534 1.00 92.38 70 GLU A N 1
ATOM 522 C CA . GLU A 1 70 ? -15.588 -0.008 19.626 1.00 92.38 70 GLU A CA 1
ATOM 523 C C . GLU A 1 70 ? -14.950 1.162 20.396 1.00 92.38 70 GLU A C 1
ATOM 525 O O . GLU A 1 70 ? -14.957 2.304 19.940 1.00 92.38 70 GLU A O 1
ATOM 530 N N . ALA A 1 71 ? -14.409 0.898 21.591 1.00 93.69 71 ALA A N 1
ATOM 531 C CA . ALA A 1 71 ? -13.624 1.892 22.307 1.00 93.69 71 ALA A CA 1
ATOM 532 C C . ALA A 1 71 ? -12.370 2.276 21.503 1.00 93.69 71 ALA A C 1
ATOM 534 O O . ALA A 1 71 ? -11.818 1.481 20.741 1.00 93.69 71 ALA A O 1
ATOM 535 N N . GLU A 1 72 ? -11.883 3.500 21.714 1.00 93.75 72 GLU A N 1
ATOM 536 C CA . GLU A 1 72 ? -10.735 4.062 20.989 1.00 93.75 72 GLU A CA 1
ATOM 537 C C . GLU A 1 72 ? -9.503 3.137 21.000 1.00 93.75 72 GLU A C 1
ATOM 539 O O . GLU A 1 72 ? -8.831 2.981 19.981 1.00 93.75 72 GLU A O 1
ATOM 544 N N . ALA A 1 73 ? -9.235 2.462 22.123 1.00 93.50 73 ALA A N 1
ATOM 545 C CA . ALA A 1 73 ? -8.123 1.521 22.248 1.00 93.50 73 ALA A CA 1
ATOM 546 C C . ALA A 1 73 ? -8.259 0.297 21.323 1.00 93.50 73 ALA A C 1
ATOM 548 O O . ALA A 1 73 ? -7.260 -0.176 20.777 1.00 93.50 73 ALA A O 1
ATOM 549 N N . ASP A 1 74 ? -9.476 -0.204 21.121 1.00 94.38 74 ASP A N 1
ATOM 550 C CA . ASP A 1 74 ? -9.760 -1.358 20.267 1.00 94.38 74 ASP A CA 1
ATOM 551 C C . ASP A 1 74 ? -9.694 -0.977 18.784 1.00 94.38 74 ASP A C 1
ATOM 553 O O . ASP A 1 74 ? -9.100 -1.707 17.987 1.00 94.38 74 ASP A O 1
ATOM 557 N N . VAL A 1 75 ? -10.198 0.209 18.422 1.00 96.31 75 VAL A N 1
ATOM 558 C CA . VAL A 1 75 ? -10.048 0.781 17.071 1.00 96.31 75 VAL A CA 1
ATOM 559 C C . VAL A 1 75 ? -8.566 0.984 16.742 1.00 96.31 75 VAL A C 1
ATOM 561 O O . VAL A 1 75 ? -8.099 0.583 15.673 1.00 96.31 75 VAL A O 1
ATOM 564 N N . ALA A 1 76 ? -7.795 1.541 17.680 1.00 95.81 76 ALA A N 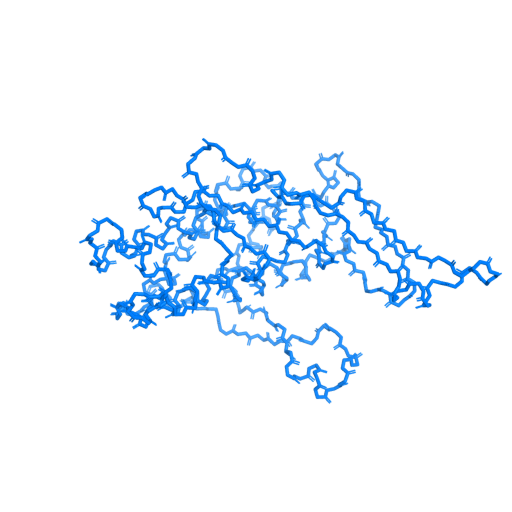1
ATOM 565 C CA . ALA A 1 76 ? -6.352 1.708 17.548 1.00 95.81 76 ALA A CA 1
ATOM 566 C C . ALA A 1 76 ? -5.624 0.359 17.401 1.00 95.81 76 ALA A C 1
ATOM 568 O O . ALA A 1 76 ? -4.756 0.210 16.538 1.00 95.81 76 ALA A O 1
ATOM 569 N N . ALA A 1 77 ? -5.986 -0.649 18.200 1.00 95.94 77 ALA A N 1
ATOM 570 C CA . ALA A 1 77 ? -5.406 -1.988 18.107 1.00 95.94 77 ALA A CA 1
ATOM 571 C C . ALA A 1 77 ? -5.724 -2.666 16.763 1.00 95.94 77 ALA A C 1
ATOM 573 O O . ALA A 1 77 ? -4.835 -3.266 16.147 1.00 95.94 77 ALA A O 1
ATOM 574 N N . PHE A 1 78 ? -6.960 -2.530 16.276 1.00 97.56 78 PHE A N 1
ATOM 575 C CA . PHE A 1 78 ? -7.355 -2.992 14.949 1.00 97.56 78 PHE A CA 1
ATOM 576 C C . PHE A 1 78 ? -6.526 -2.306 13.863 1.00 97.56 78 PHE A C 1
ATOM 578 O O . PHE A 1 78 ? -5.935 -2.984 13.017 1.00 97.56 78 PHE A O 1
ATOM 585 N N . PHE A 1 79 ? -6.435 -0.973 13.898 1.00 97.94 79 PHE A N 1
ATOM 586 C CA . PHE A 1 79 ? -5.716 -0.217 12.880 1.00 97.94 79 PHE A CA 1
ATOM 587 C C . PHE A 1 79 ? -4.221 -0.537 12.882 1.00 97.94 79 PHE A C 1
ATOM 589 O O . PHE A 1 79 ? -3.627 -0.703 11.820 1.00 97.94 79 PHE A O 1
ATOM 596 N N . ARG A 1 80 ? -3.623 -0.751 14.057 1.00 98.38 80 ARG A N 1
ATOM 597 C CA . ARG A 1 80 ? -2.247 -1.243 14.179 1.00 98.38 80 ARG A CA 1
ATOM 598 C C . ARG A 1 80 ? -2.057 -2.588 13.487 1.00 98.38 80 ARG A C 1
ATOM 600 O O . ARG A 1 80 ? -1.134 -2.751 12.692 1.00 98.38 80 ARG A O 1
ATOM 607 N N . ALA A 1 81 ? -2.943 -3.550 13.741 1.00 98.44 81 ALA A N 1
ATOM 608 C CA . ALA A 1 81 ? -2.892 -4.852 13.078 1.00 98.44 81 ALA A CA 1
ATOM 609 C C . ALA A 1 81 ? -3.094 -4.736 11.555 1.00 98.44 81 ALA A C 1
ATOM 611 O O . ALA A 1 81 ? -2.449 -5.458 10.786 1.00 98.44 81 ALA A O 1
ATOM 612 N N . TYR A 1 82 ? -3.956 -3.818 11.115 1.00 98.75 82 TYR A N 1
ATOM 613 C CA . TYR A 1 82 ? -4.191 -3.520 9.705 1.00 98.75 82 TYR A CA 1
ATOM 614 C C . TYR A 1 82 ? -2.939 -2.944 9.037 1.00 98.75 82 TYR A C 1
ATOM 616 O O . TYR A 1 82 ? -2.426 -3.533 8.084 1.00 98.75 82 TYR A O 1
ATOM 624 N N . ALA A 1 83 ? -2.400 -1.851 9.584 1.00 98.69 83 ALA A N 1
ATOM 625 C CA . ALA A 1 83 ? -1.189 -1.191 9.115 1.00 98.69 83 ALA A CA 1
ATOM 626 C C . ALA A 1 83 ? -0.029 -2.185 9.029 1.00 98.69 83 ALA A C 1
ATOM 628 O O . ALA A 1 83 ? 0.578 -2.338 7.972 1.00 98.69 83 ALA A O 1
ATOM 629 N N . ARG A 1 84 ? 0.190 -2.979 10.082 1.00 98.62 84 ARG A N 1
ATOM 630 C CA . ARG A 1 84 ? 1.184 -4.059 10.102 1.00 98.62 84 ARG A CA 1
ATOM 631 C C . ARG A 1 84 ? 1.027 -5.051 8.951 1.00 98.62 84 ARG A C 1
ATOM 633 O O . ARG A 1 84 ? 2.014 -5.450 8.331 1.00 98.62 84 ARG A O 1
ATOM 640 N N . THR A 1 85 ? -0.209 -5.483 8.697 1.00 98.69 85 THR A N 1
ATOM 641 C CA . THR A 1 85 ? -0.545 -6.475 7.664 1.00 98.69 85 THR A CA 1
ATOM 642 C C . THR A 1 85 ? -0.241 -5.956 6.259 1.00 98.69 85 THR A C 1
ATOM 644 O O . THR A 1 85 ? 0.112 -6.747 5.383 1.00 98.69 85 THR A O 1
ATOM 647 N N . VAL A 1 86 ? -0.353 -4.643 6.051 1.00 98.62 86 VAL A N 1
ATOM 648 C CA . VAL A 1 86 ? -0.134 -3.984 4.759 1.00 98.62 86 VAL A CA 1
ATOM 649 C C . VAL A 1 86 ? 1.321 -3.532 4.586 1.00 98.62 86 VAL A C 1
ATOM 651 O O . VAL A 1 86 ? 1.948 -3.866 3.583 1.00 98.62 86 VAL A O 1
ATOM 654 N N . ILE A 1 87 ? 1.883 -2.817 5.563 1.00 98.69 87 ILE A N 1
ATOM 655 C CA . ILE A 1 87 ? 3.208 -2.182 5.490 1.00 98.69 87 ILE A CA 1
ATOM 656 C C . ILE A 1 87 ? 4.313 -3.227 5.353 1.00 98.69 87 ILE A C 1
ATOM 658 O O . ILE A 1 87 ? 5.163 -3.116 4.472 1.00 98.69 87 ILE A O 1
ATOM 662 N N . ARG A 1 88 ? 4.305 -4.267 6.197 1.00 98.19 88 ARG A N 1
ATOM 663 C CA . ARG A 1 88 ? 5.404 -5.244 6.255 1.00 98.19 88 ARG A CA 1
ATOM 664 C C . ARG A 1 88 ? 5.678 -5.941 4.916 1.00 98.19 88 ARG A C 1
ATOM 666 O O . ARG A 1 88 ? 6.833 -5.920 4.490 1.00 98.19 88 ARG A O 1
ATOM 673 N N . PRO A 1 89 ? 4.695 -6.563 4.231 1.00 97.44 89 PRO A N 1
ATOM 674 C CA . PRO A 1 89 ? 4.964 -7.189 2.938 1.00 97.44 89 PRO A CA 1
ATOM 675 C C . PRO A 1 89 ? 5.332 -6.167 1.855 1.00 97.44 89 PRO A C 1
ATOM 677 O O . PRO A 1 89 ? 6.205 -6.457 1.038 1.00 97.44 89 PRO A O 1
ATOM 680 N N . THR A 1 90 ? 4.725 -4.977 1.862 1.00 97.88 90 THR A N 1
ATOM 681 C CA . THR A 1 90 ? 5.011 -3.926 0.874 1.00 97.88 90 THR A CA 1
ATOM 682 C C . THR A 1 90 ? 6.444 -3.411 1.002 1.00 97.88 90 THR A C 1
ATOM 684 O O . THR A 1 90 ? 7.188 -3.422 0.022 1.00 97.88 90 THR A O 1
ATOM 687 N N . LEU A 1 91 ? 6.881 -3.049 2.213 1.00 98.50 91 LEU A N 1
ATOM 688 C CA . LEU A 1 91 ? 8.252 -2.594 2.454 1.00 98.50 91 LEU A CA 1
ATOM 689 C C . LEU A 1 91 ? 9.281 -3.711 2.279 1.00 98.50 91 LEU A C 1
ATOM 691 O O . LEU A 1 91 ? 10.384 -3.444 1.812 1.00 98.50 91 LEU A O 1
ATOM 695 N N . ALA A 1 92 ? 8.937 -4.966 2.587 1.00 97.94 92 ALA A N 1
ATOM 696 C CA . ALA A 1 92 ? 9.830 -6.090 2.321 1.00 97.94 92 ALA A CA 1
ATOM 697 C C . ALA A 1 92 ? 10.110 -6.246 0.819 1.00 97.94 92 ALA A C 1
ATOM 699 O O . ALA A 1 92 ? 11.257 -6.451 0.429 1.00 97.94 92 ALA A O 1
ATOM 700 N N . MET A 1 93 ? 9.087 -6.125 -0.028 1.00 97.50 93 MET A N 1
ATOM 701 C CA . MET A 1 93 ? 9.262 -6.201 -1.481 1.00 97.50 93 MET A CA 1
ATOM 702 C C . MET A 1 93 ? 10.010 -4.991 -2.037 1.00 97.50 93 MET A C 1
ATOM 704 O O . MET A 1 93 ? 10.905 -5.153 -2.868 1.00 97.50 93 MET A O 1
ATOM 708 N N . TYR A 1 94 ? 9.725 -3.806 -1.506 1.00 98.25 94 TYR A N 1
ATOM 709 C CA . TYR A 1 94 ? 10.414 -2.581 -1.882 1.00 98.25 94 TYR A CA 1
ATOM 710 C C . TYR A 1 94 ? 11.906 -2.606 -1.511 1.00 98.25 94 TYR A C 1
ATOM 712 O O . TYR A 1 94 ? 12.762 -2.512 -2.385 1.00 98.25 94 TYR A O 1
ATOM 720 N N . LEU A 1 95 ? 12.238 -2.795 -0.231 1.00 98.19 95 LEU A N 1
ATOM 721 C CA . LEU A 1 95 ? 13.612 -2.661 0.267 1.00 98.19 95 LEU A CA 1
ATOM 722 C C . LEU A 1 95 ? 14.512 -3.842 -0.095 1.00 98.19 95 LEU A C 1
ATOM 724 O O . LEU A 1 95 ? 15.718 -3.665 -0.231 1.00 98.19 95 LEU A O 1
ATOM 728 N N . LEU A 1 96 ? 13.962 -5.056 -0.201 1.00 97.25 96 LEU A N 1
ATOM 729 C CA . LEU A 1 96 ? 14.786 -6.251 -0.414 1.00 97.25 96 LEU A CA 1
ATOM 730 C C . LEU A 1 96 ? 14.909 -6.660 -1.875 1.00 97.25 96 LEU A C 1
ATOM 732 O O . LEU A 1 96 ? 15.861 -7.371 -2.194 1.00 97.25 96 LEU A O 1
ATOM 736 N N . TYR A 1 97 ? 13.940 -6.275 -2.707 1.00 96.75 97 TYR A N 1
ATOM 737 C CA . TYR A 1 97 ? 13.838 -6.695 -4.104 1.00 96.75 97 TYR A CA 1
ATOM 738 C C . TYR A 1 97 ? 13.680 -5.518 -5.069 1.00 96.75 97 TYR A C 1
ATOM 740 O O . TYR A 1 97 ? 13.652 -5.737 -6.275 1.00 96.75 97 TYR A O 1
ATOM 748 N N . GLY A 1 98 ? 13.550 -4.285 -4.569 1.00 96.75 98 GLY A N 1
ATOM 749 C CA . GLY A 1 98 ? 13.315 -3.117 -5.407 1.00 96.75 98 GLY A CA 1
ATOM 750 C C . GLY A 1 98 ? 11.948 -3.123 -6.080 1.00 96.75 98 GLY A C 1
ATOM 751 O O . GLY A 1 98 ? 11.800 -2.457 -7.092 1.00 96.75 98 GLY A O 1
ATOM 752 N N . ILE A 1 99 ? 10.960 -3.879 -5.590 1.00 96.19 99 ILE A N 1
ATOM 753 C CA . ILE A 1 99 ? 9.656 -4.034 -6.253 1.00 96.19 99 ILE A CA 1
ATOM 754 C C . ILE A 1 99 ? 8.599 -3.199 -5.535 1.00 96.19 99 ILE A C 1
ATOM 756 O O . ILE A 1 99 ? 8.311 -3.420 -4.360 1.00 96.19 99 ILE A O 1
ATOM 760 N N . ALA A 1 100 ? 7.971 -2.290 -6.276 1.00 96.31 100 ALA A N 1
ATOM 761 C CA . ALA A 1 100 ? 6.789 -1.560 -5.852 1.00 96.31 100 ALA A CA 1
ATOM 762 C C . ALA A 1 100 ? 5.550 -2.100 -6.565 1.00 96.31 100 ALA A C 1
ATOM 764 O O . ALA A 1 100 ? 5.449 -2.074 -7.795 1.00 96.31 100 ALA A O 1
ATOM 765 N N . PHE A 1 101 ? 4.591 -2.565 -5.773 1.00 93.62 101 PHE A N 1
ATOM 766 C CA . PHE A 1 101 ? 3.263 -2.900 -6.261 1.00 93.62 101 PHE A CA 1
ATOM 767 C C . PHE A 1 101 ? 2.336 -1.693 -6.173 1.00 93.62 101 PHE A C 1
ATOM 769 O O . PHE A 1 101 ? 2.465 -0.875 -5.263 1.00 93.62 101 PHE A O 1
ATOM 776 N N . GLU A 1 102 ? 1.345 -1.637 -7.059 1.00 92.38 102 GLU A N 1
ATOM 777 C CA . GLU A 1 102 ? 0.292 -0.624 -7.025 1.00 92.38 102 GLU A CA 1
ATOM 778 C C . GLU A 1 102 ? -0.735 -0.955 -5.930 1.00 92.38 102 GLU A C 1
ATOM 780 O O . GLU A 1 102 ? -1.872 -1.333 -6.193 1.00 92.38 102 GLU A O 1
ATOM 785 N N . ALA A 1 103 ? -0.321 -0.884 -4.665 1.00 93.94 103 ALA A N 1
ATOM 786 C CA . ALA A 1 103 ? -1.094 -1.360 -3.516 1.00 93.94 103 ALA A CA 1
ATOM 787 C C . ALA A 1 103 ? -2.228 -0.408 -3.071 1.00 93.94 103 ALA A C 1
ATOM 789 O O . ALA A 1 103 ? -2.581 -0.374 -1.886 1.00 93.94 103 ALA A O 1
ATOM 790 N N . HIS A 1 104 ? -2.840 0.322 -4.007 1.00 95.19 104 HIS A N 1
ATOM 791 C CA . HIS A 1 104 ? -3.989 1.186 -3.739 1.00 95.19 104 HIS A CA 1
ATOM 792 C C . HIS A 1 104 ? -5.268 0.374 -3.469 1.00 95.19 104 HIS A C 1
ATOM 794 O O . HIS A 1 104 ? -5.321 -0.848 -3.639 1.00 95.19 104 HIS A O 1
ATOM 800 N N . GLN A 1 105 ? -6.356 1.055 -3.118 1.00 96.81 105 GLN A N 1
ATOM 801 C CA . GLN A 1 105 ? -7.568 0.425 -2.580 1.00 96.81 105 GLN A CA 1
ATOM 802 C C . GLN A 1 105 ? -8.231 -0.616 -3.504 1.00 96.81 105 GLN A C 1
ATOM 804 O O . GLN A 1 105 ? -8.741 -1.631 -3.032 1.00 96.81 105 GLN A O 1
ATOM 809 N N . GLN A 1 106 ? -8.228 -0.409 -4.826 1.00 95.19 106 GLN A N 1
ATOM 810 C CA . GLN A 1 106 ? -8.841 -1.357 -5.772 1.00 95.19 106 GLN A CA 1
ATOM 811 C C . GLN A 1 106 ? -7.976 -2.613 -6.027 1.00 95.19 106 GLN A C 1
ATOM 813 O O . GLN A 1 106 ? -8.510 -3.702 -6.275 1.00 95.19 106 GLN A O 1
ATOM 818 N N . ASN A 1 107 ? -6.652 -2.489 -5.946 1.00 95.88 107 ASN A N 1
ATOM 819 C CA . ASN A 1 107 ? -5.686 -3.552 -6.246 1.00 95.88 107 ASN A CA 1
ATOM 820 C C . ASN A 1 107 ? -5.294 -4.357 -5.001 1.00 95.88 107 ASN A C 1
ATOM 822 O O . ASN A 1 107 ? -4.720 -5.441 -5.111 1.00 95.88 107 ASN A O 1
ATOM 826 N N . SER A 1 108 ? -5.674 -3.868 -3.821 1.00 97.00 108 SER A N 1
ATOM 827 C CA . SER A 1 108 ? -5.446 -4.515 -2.535 1.00 97.00 108 SER A CA 1
ATOM 828 C C . SER A 1 108 ? -6.693 -5.242 -2.033 1.00 97.00 108 SER A C 1
ATOM 830 O O . SER A 1 108 ? -7.802 -4.703 -2.022 1.00 97.00 108 SER A O 1
ATOM 832 N N . LEU A 1 109 ? -6.505 -6.475 -1.568 1.00 97.56 109 LEU A N 1
ATOM 833 C CA . LEU A 1 109 ? -7.477 -7.212 -0.770 1.00 97.56 109 LEU A CA 1
ATOM 834 C C . LEU A 1 109 ? -6.845 -7.582 0.567 1.00 97.56 109 LEU A C 1
ATOM 836 O O . LEU A 1 109 ? -5.746 -8.136 0.604 1.00 97.56 109 LEU A O 1
ATOM 840 N N . VAL A 1 110 ? -7.562 -7.346 1.658 1.00 98.06 110 VAL A N 1
ATOM 841 C CA . VAL A 1 110 ? -7.157 -7.814 2.984 1.00 98.06 110 VAL A CA 1
ATOM 842 C C . VAL A 1 110 ? -7.983 -9.042 3.343 1.00 98.06 110 VAL A C 1
ATOM 844 O O . VAL A 1 110 ? -9.194 -9.091 3.130 1.00 98.06 110 VAL A O 1
ATOM 847 N N . LEU A 1 111 ? -7.301 -10.073 3.833 1.00 97.50 111 LEU A N 1
ATOM 848 C CA . LEU A 1 111 ? -7.921 -11.289 4.335 1.00 97.50 111 LEU A CA 1
ATOM 849 C C . LEU A 1 111 ? -8.231 -11.128 5.819 1.00 97.50 111 LEU A C 1
ATOM 851 O O . LEU A 1 111 ? -7.301 -11.023 6.621 1.00 97.50 111 LEU A O 1
ATOM 855 N N . PHE A 1 112 ? -9.507 -11.171 6.180 1.00 97.44 112 PHE A N 1
ATOM 856 C CA . PHE A 1 112 ? -9.973 -11.069 7.560 1.00 97.44 112 PHE A CA 1
ATOM 857 C C . PHE A 1 112 ? -10.374 -12.437 8.102 1.00 97.44 112 PHE A C 1
ATOM 859 O O . PHE A 1 112 ? -10.900 -13.263 7.362 1.00 97.44 112 PHE A O 1
ATOM 866 N N . ASN A 1 113 ? -10.120 -12.710 9.380 1.00 95.88 113 ASN A N 1
ATOM 867 C CA . ASN A 1 113 ? -10.675 -13.903 10.025 1.00 95.88 113 ASN A CA 1
ATOM 868 C C . ASN A 1 113 ? -12.103 -13.647 10.546 1.00 95.88 113 ASN A C 1
ATOM 870 O O . ASN A 1 113 ? -12.595 -12.525 10.507 1.00 95.88 113 ASN A O 1
ATOM 874 N N . HIS A 1 114 ? -12.751 -14.682 11.088 1.00 94.12 114 HIS A N 1
ATOM 875 C CA . HIS A 1 114 ? -14.108 -14.583 11.647 1.00 94.12 114 HIS A CA 1
ATOM 876 C C . HIS A 1 114 ? -14.270 -13.581 12.803 1.00 94.12 114 HIS A C 1
ATOM 878 O O . HIS A 1 114 ? -15.393 -13.206 13.107 1.00 94.12 114 HIS A O 1
ATOM 884 N N . ALA A 1 115 ? -13.175 -13.153 13.437 1.00 93.75 115 ALA A N 1
ATOM 885 C CA . ALA A 1 115 ? -13.179 -12.135 14.489 1.00 93.75 115 ALA A CA 1
ATOM 886 C C . ALA A 1 115 ? -12.911 -10.719 13.941 1.00 93.75 115 ALA A C 1
ATOM 888 O O . ALA A 1 115 ? -12.562 -9.827 14.706 1.00 93.75 115 ALA A O 1
ATOM 889 N N . GLY A 1 116 ? -12.964 -10.531 12.617 1.00 95.12 116 GLY A N 1
ATOM 890 C CA . GLY A 1 116 ? -12.717 -9.244 11.969 1.00 95.12 116 GLY A CA 1
ATOM 891 C C . GLY A 1 116 ? -11.246 -8.838 11.892 1.00 95.12 116 GLY A C 1
ATOM 892 O O . GLY A 1 116 ? -10.945 -7.766 11.392 1.00 95.12 116 GLY A O 1
ATOM 893 N N . HIS A 1 117 ? -10.291 -9.664 12.329 1.00 95.75 117 HIS A N 1
ATOM 894 C CA . HIS A 1 117 ? -8.883 -9.260 12.355 1.00 95.75 117 HIS A CA 1
ATOM 895 C C . HIS A 1 117 ? -8.202 -9.412 10.985 1.00 95.75 117 HIS A C 1
ATOM 897 O O . HIS A 1 117 ? -8.290 -10.495 10.391 1.00 95.75 117 HIS A O 1
ATOM 903 N N . PRO A 1 118 ? -7.453 -8.397 10.509 1.00 97.62 118 PRO A N 1
ATOM 904 C CA . PRO A 1 118 ? -6.686 -8.473 9.268 1.00 97.62 118 PRO A CA 1
ATOM 905 C C . PRO A 1 118 ? -5.512 -9.447 9.422 1.00 97.62 118 PRO A C 1
ATOM 907 O O . PRO A 1 118 ? -4.793 -9.431 10.421 1.00 97.62 118 PRO A O 1
ATOM 910 N N . ARG A 1 119 ? -5.328 -10.340 8.444 1.00 97.12 119 ARG A N 1
ATOM 911 C CA . ARG A 1 119 ? -4.337 -11.431 8.511 1.00 97.12 119 ARG A CA 1
ATOM 912 C C . ARG A 1 119 ? -3.311 -11.409 7.394 1.00 97.12 119 ARG A C 1
ATOM 914 O O . ARG A 1 119 ? -2.168 -11.794 7.635 1.00 97.12 119 ARG A O 1
ATOM 921 N N . LYS A 1 120 ? -3.719 -11.077 6.168 1.00 96.44 120 LYS A N 1
ATOM 922 C CA . LYS A 1 120 ? -2.850 -11.108 4.982 1.00 96.44 120 LYS A CA 1
ATOM 923 C C . LYS A 1 120 ? -3.278 -10.043 3.982 1.00 96.44 120 LYS A C 1
ATOM 925 O O . LYS A 1 120 ? -4.472 -9.860 3.772 1.00 96.44 120 LYS A O 1
ATOM 930 N N . LEU A 1 121 ? -2.303 -9.432 3.320 1.00 97.44 121 LEU A N 1
ATOM 931 C CA . LEU A 1 121 ? -2.514 -8.624 2.125 1.00 97.44 121 LEU A CA 1
ATOM 932 C C . LEU A 1 121 ? -2.391 -9.511 0.878 1.00 97.44 121 LEU A C 1
ATOM 934 O O . LEU A 1 121 ? -1.429 -10.267 0.723 1.00 97.44 121 LEU A O 1
ATOM 938 N N . LEU A 1 122 ? -3.359 -9.408 -0.026 1.00 96.00 122 LEU A N 1
ATOM 939 C CA . LEU A 1 122 ? -3.279 -9.919 -1.387 1.00 96.00 122 LEU A CA 1
ATOM 940 C C . LEU A 1 122 ? -3.303 -8.736 -2.351 1.00 96.00 122 LEU A C 1
ATOM 942 O O . LEU A 1 122 ? -4.165 -7.872 -2.247 1.00 96.00 122 LEU A O 1
ATOM 946 N N . ILE A 1 123 ? -2.385 -8.741 -3.311 1.00 93.75 123 ILE A N 1
ATOM 947 C CA . ILE A 1 123 ? -2.307 -7.720 -4.356 1.00 93.75 123 ILE A CA 1
ATOM 948 C C . ILE A 1 123 ? -2.595 -8.373 -5.707 1.00 93.75 123 ILE A C 1
ATOM 950 O O . ILE A 1 123 ? -2.149 -9.506 -5.956 1.00 93.75 123 ILE A O 1
ATOM 954 N N . ARG A 1 124 ? -3.363 -7.666 -6.534 1.00 91.94 124 ARG A N 1
ATOM 955 C CA . ARG A 1 124 ? -3.666 -7.963 -7.940 1.00 91.94 124 ARG A CA 1
ATOM 956 C C . ARG A 1 124 ? -3.292 -6.763 -8.806 1.00 91.94 124 ARG A C 1
ATOM 958 O O . ARG A 1 124 ? -3.100 -5.684 -8.267 1.00 91.94 124 ARG A O 1
ATOM 965 N N . ASP A 1 125 ? -3.310 -6.972 -10.118 1.00 88.38 125 ASP A N 1
ATOM 966 C CA . ASP A 1 125 ? -3.022 -5.950 -11.123 1.00 88.38 125 ASP A CA 1
ATOM 967 C C . ASP A 1 125 ? -1.574 -5.463 -11.082 1.00 88.38 125 ASP A C 1
ATOM 969 O O . ASP A 1 125 ? -1.196 -4.561 -10.338 1.00 88.38 125 ASP A O 1
ATOM 973 N N . PHE A 1 126 ? -0.724 -6.136 -11.858 1.00 85.88 126 PHE A N 1
ATOM 974 C CA . PHE A 1 126 ? 0.712 -5.860 -11.879 1.00 85.88 126 PHE A CA 1
ATOM 975 C C . PHE A 1 126 ? 1.151 -5.047 -13.096 1.00 85.88 126 PHE A C 1
ATOM 977 O O . PHE A 1 126 ? 2.349 -4.817 -13.261 1.00 85.88 126 PHE A O 1
ATOM 984 N N . GLY A 1 127 ? 0.205 -4.593 -13.927 1.00 82.75 127 GLY A N 1
ATOM 985 C CA . GLY A 1 127 ? 0.495 -3.874 -15.169 1.00 82.75 127 GLY A CA 1
ATOM 986 C C . GLY A 1 127 ? 1.296 -2.590 -14.952 1.00 82.75 127 GLY A C 1
ATOM 987 O O . GLY A 1 127 ? 2.160 -2.263 -15.764 1.00 82.75 127 GLY A O 1
ATOM 988 N N . ASP A 1 128 ? 1.065 -1.912 -13.825 1.00 85.50 128 ASP A N 1
ATOM 989 C CA . ASP A 1 128 ? 1.747 -0.674 -13.447 1.00 85.50 128 ASP A CA 1
ATOM 990 C C . ASP A 1 128 ? 2.787 -0.849 -12.324 1.00 85.50 128 ASP A C 1
ATOM 992 O O . ASP A 1 128 ? 3.305 0.131 -11.787 1.00 85.50 128 ASP A O 1
ATOM 996 N N . GLY A 1 129 ? 3.177 -2.087 -12.000 1.00 90.88 129 GLY A N 1
ATOM 997 C CA . GLY A 1 129 ? 4.277 -2.337 -11.066 1.00 90.88 129 GLY A CA 1
ATOM 998 C C . GLY A 1 129 ? 5.564 -1.612 -11.482 1.00 90.88 129 GLY A C 1
ATOM 999 O O . GLY A 1 129 ? 5.823 -1.400 -12.670 1.00 90.88 129 GLY A O 1
ATOM 1000 N N . ARG A 1 130 ? 6.378 -1.208 -10.503 1.00 93.88 130 ARG A N 1
ATOM 1001 C CA . ARG A 1 130 ? 7.685 -0.575 -10.738 1.00 93.88 130 ARG A CA 1
ATOM 1002 C C . ARG A 1 130 ? 8.788 -1.395 -10.079 1.00 93.88 130 ARG A C 1
ATOM 1004 O O . ARG A 1 130 ? 8.575 -1.969 -9.014 1.00 93.88 130 ARG A O 1
ATOM 1011 N N . SER A 1 131 ? 9.962 -1.450 -10.697 1.00 95.50 131 SER A N 1
ATOM 1012 C CA . SER A 1 131 ? 11.086 -2.241 -10.194 1.00 95.50 131 SER A CA 1
ATOM 1013 C C . SER A 1 131 ? 12.415 -1.494 -10.272 1.00 95.50 131 SER A C 1
ATOM 1015 O O . SER A 1 131 ? 12.699 -0.851 -11.278 1.00 95.50 131 SER A O 1
ATOM 1017 N N . PHE A 1 132 ? 13.265 -1.660 -9.268 1.00 96.31 132 PHE A N 1
ATOM 1018 C CA . PHE A 1 132 ? 14.648 -1.205 -9.251 1.00 96.31 132 PHE A CA 1
ATOM 1019 C C . PHE A 1 132 ? 15.574 -2.415 -9.401 1.00 96.31 132 PHE A C 1
ATOM 1021 O O . PHE A 1 132 ? 15.706 -3.219 -8.475 1.00 96.31 132 PHE A O 1
ATOM 1028 N N . ALA A 1 133 ? 16.162 -2.574 -10.589 1.00 95.44 133 ALA A N 1
ATOM 1029 C CA . ALA A 1 133 ? 16.893 -3.780 -10.981 1.00 95.44 133 ALA A CA 1
ATOM 1030 C C . ALA A 1 133 ? 18.051 -4.149 -10.032 1.00 95.44 133 ALA A C 1
ATOM 1032 O O . ALA A 1 133 ? 18.131 -5.326 -9.672 1.00 95.44 133 ALA A O 1
ATOM 1033 N N . PRO A 1 134 ? 18.872 -3.203 -9.522 1.00 95.44 134 PRO A N 1
ATOM 1034 C CA . PRO A 1 134 ? 20.022 -3.550 -8.687 1.00 95.44 134 PRO A CA 1
ATOM 1035 C C . PRO A 1 134 ? 19.676 -4.355 -7.429 1.00 95.44 134 PRO A C 1
ATOM 1037 O O . PRO A 1 134 ? 20.376 -5.310 -7.102 1.00 95.44 134 PRO A O 1
ATOM 1040 N N . LEU A 1 135 ? 18.570 -4.034 -6.743 1.00 95.81 135 LEU A N 1
ATOM 1041 C CA . LEU A 1 135 ? 18.151 -4.782 -5.546 1.00 95.81 135 LEU A CA 1
ATOM 1042 C C . LEU A 1 135 ? 17.641 -6.185 -5.888 1.00 95.81 135 LEU A C 1
ATOM 1044 O O . LEU A 1 135 ? 17.786 -7.113 -5.094 1.00 95.81 135 LEU A O 1
ATOM 1048 N N . PHE A 1 136 ? 17.041 -6.357 -7.064 1.00 94.38 136 PHE A N 1
ATOM 1049 C CA . PHE A 1 136 ? 16.586 -7.663 -7.528 1.00 94.38 136 PHE A CA 1
ATOM 1050 C C . PHE A 1 136 ? 17.773 -8.558 -7.918 1.00 94.38 136 PHE A C 1
ATOM 1052 O O . PHE A 1 136 ? 17.811 -9.740 -7.565 1.00 94.38 136 PHE A O 1
ATOM 1059 N N . GLU A 1 137 ? 18.775 -7.970 -8.574 1.00 95.06 137 GLU A N 1
ATOM 1060 C CA . GLU A 1 137 ? 20.027 -8.622 -8.969 1.00 95.06 137 GLU A CA 1
ATOM 1061 C C . GLU A 1 137 ? 20.905 -9.003 -7.781 1.00 95.06 137 GLU A C 1
ATOM 1063 O O . GLU A 1 137 ? 21.454 -10.106 -7.755 1.00 95.06 137 GLU A O 1
ATOM 1068 N N . GLU A 1 138 ? 20.953 -8.170 -6.741 1.00 94.25 138 GLU A N 1
ATOM 1069 C CA . GLU A 1 138 ? 21.633 -8.482 -5.479 1.00 94.25 138 GLU A CA 1
ATOM 1070 C C . GLU A 1 138 ? 21.097 -9.775 -4.829 1.00 94.25 138 GLU A C 1
ATOM 1072 O O . GLU A 1 138 ? 21.815 -10.487 -4.125 1.00 94.25 138 GLU A O 1
ATOM 1077 N N . ARG A 1 139 ? 19.836 -10.135 -5.103 1.00 93.38 139 ARG A N 1
ATOM 1078 C CA . ARG A 1 139 ? 19.205 -11.383 -4.639 1.00 93.38 139 ARG A CA 1
ATOM 1079 C C . ARG A 1 139 ? 19.427 -12.576 -5.564 1.00 93.38 139 ARG A C 1
ATOM 1081 O O . ARG A 1 139 ? 18.887 -13.649 -5.303 1.00 93.38 139 ARG A O 1
ATOM 1088 N N . GLY A 1 140 ? 20.227 -12.416 -6.615 1.00 94.19 140 GLY A N 1
ATOM 1089 C CA . GLY A 1 140 ? 20.509 -13.460 -7.596 1.00 94.19 140 GLY A CA 1
ATOM 1090 C C . GLY A 1 140 ? 19.380 -13.670 -8.605 1.00 94.19 140 GLY A C 1
ATOM 1091 O O . GLY A 1 140 ? 19.308 -14.730 -9.228 1.00 94.19 140 GLY A O 1
ATOM 1092 N N . HIS A 1 141 ? 18.489 -12.691 -8.765 1.00 93.50 141 HIS A N 1
ATOM 1093 C CA . HIS A 1 141 ? 17.455 -12.710 -9.793 1.00 93.50 141 HIS A CA 1
ATOM 1094 C C . HIS A 1 141 ? 17.846 -11.812 -10.967 1.00 93.50 141 HIS A C 1
ATOM 1096 O O . HIS A 1 141 ? 18.629 -10.889 -10.823 1.00 93.50 141 HIS A O 1
ATOM 1102 N N . CYS A 1 142 ? 17.295 -12.065 -12.149 1.00 87.94 142 CYS A N 1
ATOM 1103 C CA . CYS A 1 142 ? 17.470 -11.185 -13.299 1.00 87.94 142 CYS A CA 1
ATOM 1104 C C . CYS A 1 142 ? 16.086 -10.836 -13.833 1.00 87.94 142 CYS A C 1
ATOM 1106 O O . CYS A 1 142 ? 15.280 -11.732 -14.100 1.00 87.94 142 CYS A O 1
ATOM 1108 N N . LEU A 1 143 ? 15.803 -9.541 -13.966 1.00 81.31 143 LEU A N 1
ATOM 1109 C CA . LEU A 1 143 ? 14.576 -9.059 -14.579 1.00 81.31 143 LEU A CA 1
ATOM 1110 C C . LEU A 1 143 ? 14.898 -8.599 -15.996 1.00 81.31 143 LEU A C 1
ATOM 1112 O O . LEU A 1 143 ? 15.702 -7.696 -16.195 1.00 81.31 143 LEU A O 1
ATOM 1116 N N . LYS A 1 144 ? 14.253 -9.205 -16.993 1.00 85.00 144 LYS A N 1
ATOM 1117 C CA . LYS A 1 144 ? 14.319 -8.715 -18.369 1.00 85.00 144 LYS A CA 1
ATOM 1118 C C . LYS A 1 144 ? 13.092 -7.838 -18.628 1.00 85.00 144 LYS A C 1
ATOM 1120 O O . LYS A 1 144 ? 12.024 -8.401 -18.877 1.00 85.00 144 LYS A O 1
ATOM 1125 N N . PRO A 1 145 ? 13.206 -6.499 -18.567 1.00 83.12 145 PRO A N 1
ATOM 1126 C CA . PRO A 1 145 ? 12.057 -5.633 -18.778 1.00 83.12 145 PRO A CA 1
ATOM 1127 C C . PRO A 1 145 ? 11.523 -5.784 -20.201 1.00 83.12 145 PRO A C 1
ATOM 1129 O O . PRO A 1 145 ? 12.280 -5.872 -21.173 1.00 83.12 145 PRO A O 1
ATOM 1132 N N . PHE A 1 146 ? 10.199 -5.786 -20.324 1.00 78.56 146 PHE A N 1
ATOM 1133 C CA . PHE A 1 146 ? 9.550 -5.640 -21.616 1.00 78.56 146 PHE A CA 1
ATOM 1134 C C . PHE A 1 146 ? 9.634 -4.171 -22.039 1.00 78.56 146 PHE A C 1
ATOM 1136 O O . PHE A 1 146 ? 9.094 -3.295 -21.367 1.00 78.56 146 PHE A O 1
ATOM 1143 N N . THR A 1 147 ? 10.332 -3.889 -23.139 1.00 76.25 147 THR A N 1
ATOM 1144 C CA . THR A 1 147 ? 10.507 -2.529 -23.658 1.00 76.25 147 THR A CA 1
ATOM 1145 C C . THR A 1 147 ? 9.886 -2.405 -25.044 1.00 76.25 147 THR A C 1
ATOM 1147 O O . THR A 1 147 ? 10.163 -3.187 -25.952 1.00 76.25 147 THR A O 1
ATOM 1150 N N . GLN A 1 148 ? 9.035 -1.394 -25.216 1.00 73.88 148 GLN A N 1
ATOM 1151 C CA . GLN A 1 148 ? 8.394 -1.075 -26.489 1.00 73.88 148 GLN A CA 1
ATOM 1152 C C . GLN A 1 148 ? 8.283 0.439 -26.646 1.00 73.88 148 GLN A C 1
ATOM 1154 O O . GLN A 1 148 ? 8.065 1.175 -25.683 1.00 73.88 148 GLN A O 1
ATOM 1159 N N . ARG A 1 149 ? 8.428 0.923 -27.884 1.00 73.31 149 ARG A N 1
ATOM 1160 C CA . ARG A 1 149 ? 8.310 2.350 -28.193 1.00 73.31 149 ARG A CA 1
ATOM 1161 C C . ARG A 1 149 ? 6.924 2.863 -27.788 1.00 73.31 149 ARG A C 1
ATOM 1163 O O . ARG A 1 149 ? 5.919 2.371 -28.284 1.00 73.31 149 ARG A O 1
ATOM 1170 N N . GLY A 1 150 ? 6.894 3.886 -26.935 1.00 73.06 150 GLY A N 1
ATOM 1171 C CA . GLY A 1 150 ? 5.657 4.502 -26.443 1.00 73.06 150 GLY A CA 1
ATOM 1172 C C . GLY A 1 150 ? 5.135 3.930 -25.122 1.00 73.06 150 GLY A C 1
ATOM 1173 O O . GLY A 1 150 ? 4.201 4.501 -24.571 1.00 73.06 150 GLY A O 1
ATOM 1174 N N . ILE A 1 151 ? 5.749 2.867 -24.591 1.00 77.50 151 ILE A N 1
ATOM 1175 C CA . ILE A 1 151 ? 5.498 2.384 -23.229 1.00 77.50 151 ILE A CA 1
ATOM 1176 C C . ILE A 1 151 ? 6.544 3.005 -22.301 1.00 77.50 151 ILE A C 1
ATOM 1178 O O . ILE A 1 151 ? 7.736 3.023 -22.617 1.00 77.50 151 ILE A O 1
ATOM 1182 N N . LEU A 1 152 ? 6.097 3.553 -21.171 1.00 82.56 152 LEU A N 1
ATOM 1183 C CA . LEU A 1 152 ? 7.002 4.117 -20.173 1.00 82.56 152 LEU A CA 1
ATOM 1184 C C . LEU A 1 152 ? 7.798 2.997 -19.488 1.00 82.56 152 LEU A C 1
ATOM 1186 O O . LEU A 1 152 ? 7.220 1.958 -19.173 1.00 82.56 152 LEU A O 1
ATOM 1190 N N . PRO A 1 153 ? 9.096 3.205 -19.206 1.00 86.50 153 PRO A N 1
ATOM 1191 C CA . PRO A 1 153 ? 9.873 2.246 -18.435 1.00 86.50 153 PRO A CA 1
ATOM 1192 C C . PRO A 1 153 ? 9.250 2.009 -17.059 1.00 86.50 153 PRO A C 1
ATOM 1194 O O . PRO A 1 153 ? 8.932 2.965 -16.344 1.00 86.50 153 PRO A O 1
ATOM 1197 N N . THR A 1 154 ? 9.110 0.736 -16.705 1.00 89.19 154 THR A N 1
ATOM 1198 C CA . THR A 1 154 ? 8.676 0.272 -15.381 1.00 89.19 154 THR A CA 1
ATOM 1199 C C . THR A 1 154 ? 9.835 -0.276 -14.549 1.00 89.19 154 THR A C 1
ATOM 1201 O O . THR A 1 154 ? 9.693 -0.441 -13.340 1.00 89.19 154 THR A O 1
ATOM 1204 N N . THR A 1 155 ? 10.996 -0.495 -15.171 1.00 92.69 155 THR A N 1
ATOM 1205 C CA . THR A 1 155 ? 12.239 -0.923 -14.524 1.00 92.69 155 THR A CA 1
ATOM 1206 C C . THR A 1 155 ? 13.283 0.187 -14.593 1.00 92.69 155 THR A C 1
ATOM 1208 O O . THR A 1 155 ? 13.425 0.829 -15.635 1.00 92.69 155 THR A O 1
ATOM 1211 N N . PHE A 1 156 ? 13.990 0.406 -13.485 1.00 93.38 156 PHE A N 1
ATOM 1212 C CA . PHE A 1 156 ? 14.988 1.459 -13.312 1.00 93.38 156 PHE A CA 1
ATOM 1213 C C . PHE A 1 156 ? 16.291 0.886 -12.750 1.00 93.38 156 PHE A C 1
ATOM 1215 O O . PHE A 1 156 ? 16.255 0.008 -11.887 1.00 93.38 156 PHE A O 1
ATOM 1222 N N . ASP A 1 157 ? 17.421 1.418 -13.209 1.00 93.44 157 ASP A N 1
ATOM 1223 C CA . ASP A 1 157 ? 18.759 0.942 -12.833 1.00 93.44 157 ASP A CA 1
ATOM 1224 C C . ASP A 1 157 ? 19.517 1.939 -11.949 1.00 93.44 157 ASP A C 1
ATOM 1226 O O . ASP A 1 157 ? 20.272 1.547 -11.066 1.00 93.44 157 ASP A O 1
ATOM 1230 N N . GLU A 1 158 ? 19.302 3.238 -12.164 1.00 92.38 158 GLU A N 1
ATOM 1231 C CA . GLU A 1 158 ? 20.103 4.293 -11.531 1.00 92.38 158 GLU A CA 1
ATOM 1232 C C . GLU A 1 158 ? 19.393 4.957 -10.348 1.00 92.38 158 GLU A C 1
ATOM 1234 O O . GLU A 1 158 ? 20.028 5.285 -9.347 1.00 92.38 158 GLU A O 1
ATOM 1239 N N . ASP A 1 159 ? 18.073 5.140 -10.447 1.00 93.25 159 ASP A N 1
ATOM 1240 C CA . ASP A 1 159 ? 17.295 5.894 -9.468 1.00 93.25 159 ASP A CA 1
ATOM 1241 C C . ASP A 1 159 ? 16.058 5.120 -8.996 1.00 93.25 159 ASP A C 1
ATOM 1243 O O . ASP A 1 159 ? 15.150 4.801 -9.767 1.00 93.25 159 ASP A O 1
ATOM 1247 N N . ILE A 1 160 ? 16.021 4.847 -7.692 1.00 96.06 160 ILE A N 1
ATOM 1248 C CA . ILE A 1 160 ? 14.899 4.191 -7.018 1.00 96.06 160 ILE A CA 1
ATOM 1249 C C . ILE A 1 160 ? 13.742 5.160 -6.731 1.00 96.06 160 ILE A C 1
ATOM 1251 O O . ILE A 1 160 ? 12.652 4.710 -6.391 1.00 96.06 160 ILE A O 1
ATOM 1255 N N . SER A 1 161 ? 13.930 6.477 -6.869 1.00 95.19 161 SER A N 1
ATOM 1256 C CA . SER A 1 161 ? 12.960 7.502 -6.453 1.00 95.19 161 SER A CA 1
ATOM 1257 C C . SER A 1 161 ? 11.561 7.304 -7.043 1.00 95.19 161 SER A C 1
ATOM 1259 O O . SER A 1 161 ? 10.573 7.486 -6.336 1.00 95.19 161 SER A O 1
ATOM 1261 N N . LEU A 1 162 ? 11.453 6.861 -8.298 1.00 93.19 162 LEU A N 1
ATOM 1262 C CA . LEU A 1 162 ? 10.166 6.572 -8.938 1.00 93.19 162 LEU A CA 1
ATOM 1263 C C . LEU A 1 162 ? 9.503 5.311 -8.372 1.00 93.19 162 LEU A C 1
ATOM 1265 O O . LEU A 1 162 ? 8.281 5.251 -8.270 1.00 93.19 162 LEU A O 1
ATOM 1269 N N . VAL A 1 163 ? 10.296 4.314 -7.978 1.00 96.44 163 VAL A N 1
ATOM 1270 C CA . VAL A 1 163 ? 9.807 3.112 -7.288 1.00 96.44 163 VAL A CA 1
ATOM 1271 C C . VAL A 1 163 ? 9.337 3.488 -5.884 1.00 96.44 163 VAL A C 1
ATOM 1273 O O . VAL A 1 163 ? 8.231 3.121 -5.496 1.00 96.44 163 VAL A O 1
ATOM 1276 N N . 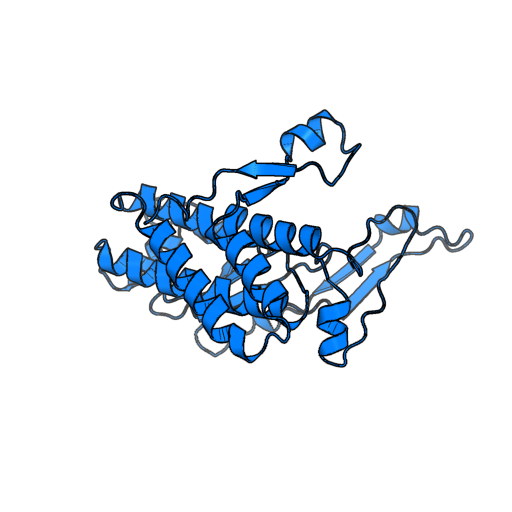ARG A 1 164 ? 10.129 4.290 -5.159 1.00 97.75 164 ARG A N 1
ATOM 1277 C CA . ARG A 1 164 ? 9.777 4.838 -3.844 1.00 97.75 164 ARG A CA 1
ATOM 1278 C C . ARG A 1 164 ? 8.464 5.609 -3.885 1.00 97.75 164 ARG A C 1
ATOM 1280 O O . ARG A 1 164 ? 7.556 5.310 -3.116 1.00 97.75 164 ARG A O 1
ATOM 1287 N N . SER A 1 165 ? 8.370 6.581 -4.790 1.00 96.00 165 SER A N 1
ATOM 1288 C CA . SER A 1 165 ? 7.204 7.459 -4.917 1.00 96.00 165 SER A CA 1
ATOM 1289 C C . SER A 1 165 ? 5.951 6.649 -5.227 1.00 96.00 165 SER A C 1
ATOM 1291 O O . SER A 1 165 ? 4.899 6.918 -4.666 1.00 96.00 165 SER A O 1
ATOM 1293 N N . PHE A 1 166 ? 6.079 5.579 -6.017 1.00 95.94 166 PHE A N 1
ATOM 1294 C CA . PHE A 1 166 ? 4.973 4.668 -6.295 1.00 95.94 166 PHE A CA 1
ATOM 1295 C C . PHE A 1 166 ? 4.492 3.895 -5.058 1.00 95.94 166 PHE A C 1
ATOM 1297 O O . PHE A 1 166 ? 3.287 3.741 -4.871 1.00 95.94 166 PHE A O 1
ATOM 1304 N N . VAL A 1 167 ? 5.404 3.440 -4.187 1.00 97.94 167 VAL A N 1
ATOM 1305 C CA . VAL A 1 167 ? 5.020 2.812 -2.908 1.00 97.94 167 VAL A CA 1
ATOM 1306 C C . VAL A 1 167 ? 4.314 3.817 -2.002 1.00 97.94 167 VAL A C 1
ATOM 1308 O O . VAL A 1 167 ? 3.275 3.486 -1.431 1.00 97.94 167 VAL A O 1
ATOM 1311 N N . ILE A 1 168 ? 4.868 5.024 -1.863 1.00 98.06 168 ILE A N 1
ATOM 1312 C CA . ILE A 1 168 ? 4.302 6.067 -1.001 1.00 98.06 168 ILE A CA 1
ATOM 1313 C C . ILE A 1 168 ? 2.905 6.456 -1.498 1.00 98.06 168 ILE A C 1
ATOM 1315 O O . ILE A 1 168 ? 1.943 6.351 -0.740 1.00 98.06 168 ILE A O 1
ATOM 1319 N N . ASP A 1 169 ? 2.767 6.805 -2.775 1.00 96.56 169 ASP A N 1
ATOM 1320 C CA . ASP A 1 169 ? 1.495 7.210 -3.378 1.00 96.56 169 ASP A CA 1
ATOM 1321 C C . ASP A 1 169 ? 0.437 6.100 -3.263 1.00 96.56 169 ASP A C 1
ATOM 1323 O O . ASP A 1 169 ? -0.616 6.291 -2.658 1.00 96.56 169 ASP A O 1
ATOM 1327 N N . ALA A 1 170 ? 0.730 4.890 -3.750 1.00 96.62 170 ALA A N 1
ATOM 1328 C CA . ALA A 1 170 ? -0.271 3.828 -3.805 1.00 96.62 170 ALA A CA 1
ATOM 1329 C C . ALA A 1 170 ? -0.610 3.242 -2.422 1.00 96.62 170 ALA A C 1
ATOM 1331 O O . ALA A 1 170 ? -1.779 2.975 -2.135 1.00 96.62 170 ALA A O 1
ATOM 1332 N N . CYS A 1 171 ? 0.393 2.999 -1.571 1.00 97.94 171 CYS A N 1
ATOM 1333 C CA . CYS A 1 171 ? 0.205 2.291 -0.303 1.00 97.94 171 CYS A CA 1
ATOM 1334 C C . CYS A 1 171 ? -0.011 3.235 0.884 1.00 97.94 171 CYS A C 1
ATOM 1336 O O . CYS A 1 171 ? -0.870 2.967 1.725 1.00 97.94 171 CYS A O 1
ATOM 1338 N N . PHE A 1 172 ? 0.770 4.309 0.996 1.00 98.25 172 PHE A N 1
ATOM 1339 C CA . PHE A 1 172 ? 0.710 5.194 2.161 1.00 98.25 172 PHE A CA 1
ATOM 1340 C C . PHE A 1 172 ? -0.360 6.269 1.989 1.00 98.25 172 PHE A C 1
ATOM 1342 O O . PHE A 1 172 ? -1.206 6.405 2.870 1.00 98.25 172 PHE A O 1
ATOM 1349 N N . VAL A 1 173 ? -0.391 6.956 0.844 1.00 97.31 173 VAL A N 1
ATOM 1350 C CA . VAL A 1 173 ? -1.356 8.029 0.564 1.00 97.31 173 VAL A CA 1
ATOM 1351 C C . VAL A 1 173 ? -2.723 7.449 0.202 1.00 97.31 173 VAL A C 1
ATOM 1353 O O . VAL A 1 173 ? -3.673 7.579 0.964 1.00 97.31 173 VAL A O 1
ATOM 1356 N N . CYS A 1 174 ? -2.849 6.740 -0.919 1.00 96.88 174 CYS A N 1
ATOM 1357 C CA . CYS A 1 174 ? -4.160 6.318 -1.418 1.00 96.88 174 CYS A CA 1
ATOM 1358 C C . CYS A 1 174 ? -4.829 5.213 -0.589 1.00 96.88 174 CYS A C 1
ATOM 1360 O O . CYS A 1 174 ? -5.998 4.913 -0.818 1.00 96.88 174 CYS A O 1
ATOM 1362 N N . HIS A 1 175 ? -4.119 4.560 0.332 1.00 98.19 175 HIS A N 1
ATOM 1363 C CA . HIS A 1 175 ? -4.640 3.414 1.077 1.00 98.19 175 HIS A CA 1
ATOM 1364 C C . HIS A 1 175 ? -4.569 3.624 2.590 1.00 98.19 175 HIS A C 1
ATOM 1366 O O . HIS A 1 175 ? -5.613 3.758 3.223 1.00 98.19 175 HIS A O 1
ATOM 1372 N N . LEU A 1 176 ? -3.382 3.620 3.199 1.00 98.56 176 LEU A N 1
ATOM 1373 C CA . LEU A 1 176 ? -3.267 3.663 4.662 1.00 98.56 176 LEU A CA 1
ATOM 1374 C C . LEU A 1 176 ? -3.762 4.986 5.259 1.00 98.56 176 LEU A C 1
ATOM 1376 O O . LEU A 1 176 ? -4.460 4.966 6.273 1.00 98.56 176 LEU A O 1
ATOM 1380 N N . HIS A 1 177 ? -3.447 6.115 4.621 1.00 97.44 177 HIS A N 1
ATOM 1381 C CA . HIS A 1 177 ? -3.921 7.430 5.044 1.00 97.44 177 HIS A CA 1
ATOM 1382 C C . HIS A 1 177 ? -5.444 7.561 4.925 1.00 97.44 177 HIS A C 1
ATOM 1384 O O . HIS A 1 177 ? -6.074 8.041 5.861 1.00 97.44 177 HIS A O 1
ATOM 1390 N N . GLU A 1 178 ? -6.049 7.062 3.847 1.00 97.69 178 GLU A N 1
ATOM 1391 C CA . GLU A 1 178 ? -7.510 7.067 3.669 1.00 97.69 178 GLU A CA 1
ATOM 1392 C C . GLU A 1 178 ? -8.234 6.232 4.737 1.00 97.69 178 GLU A C 1
ATOM 1394 O O . GLU A 1 178 ? -9.255 6.651 5.282 1.00 97.69 178 GLU A O 1
ATOM 1399 N N . ILE A 1 179 ? -7.677 5.075 5.115 1.00 98.31 179 ILE A N 1
ATOM 1400 C CA . ILE A 1 179 ? -8.209 4.279 6.232 1.00 98.31 179 ILE A CA 1
ATOM 1401 C C . ILE A 1 179 ? -8.067 5.047 7.556 1.00 98.31 179 ILE A C 1
ATOM 1403 O O . ILE A 1 179 ? -9.009 5.078 8.346 1.00 98.31 179 ILE A O 1
ATOM 1407 N N . ALA A 1 180 ? -6.926 5.699 7.799 1.00 97.62 180 ALA A N 1
ATOM 1408 C CA . ALA A 1 180 ? -6.713 6.524 8.990 1.00 97.62 180 ALA A CA 1
ATOM 1409 C C . ALA A 1 180 ? -7.706 7.697 9.081 1.00 97.62 180 ALA A C 1
ATOM 1411 O O . ALA A 1 180 ? -8.253 7.945 10.158 1.00 97.62 180 ALA A O 1
ATOM 1412 N N . LEU A 1 181 ? -7.975 8.379 7.963 1.00 96.81 181 LEU A N 1
ATOM 1413 C CA . LEU A 1 181 ? -8.975 9.445 7.872 1.00 96.81 181 LEU A CA 1
ATOM 1414 C C . LEU A 1 181 ? -10.371 8.910 8.195 1.00 96.81 181 LEU A C 1
ATOM 1416 O O . LEU A 1 181 ? -11.039 9.441 9.080 1.00 96.81 181 LEU A O 1
ATOM 1420 N N . CYS A 1 182 ? -10.768 7.811 7.549 1.00 97.12 182 CYS A N 1
ATOM 1421 C CA . CYS A 1 182 ? -12.054 7.163 7.783 1.00 97.12 182 CYS A CA 1
ATOM 1422 C C . CYS A 1 182 ? -12.246 6.795 9.260 1.00 97.12 182 CYS A C 1
ATOM 1424 O O . CYS A 1 182 ? -13.288 7.082 9.840 1.00 97.12 182 CYS A O 1
ATOM 1426 N N . LEU A 1 183 ? -11.255 6.168 9.898 1.00 96.75 183 LEU A N 1
ATOM 1427 C CA . LEU A 1 183 ? -11.374 5.775 11.305 1.00 96.75 183 LEU A CA 1
ATOM 1428 C C . LEU A 1 183 ? -11.405 6.988 12.241 1.00 96.75 183 LEU A C 1
ATOM 1430 O O . LEU A 1 183 ? -12.168 6.985 13.205 1.00 96.75 183 LEU A O 1
ATOM 1434 N N . THR A 1 184 ? -10.628 8.031 11.941 1.00 95.94 184 THR A N 1
ATOM 1435 C CA . THR A 1 184 ? -10.671 9.298 12.689 1.00 95.94 184 THR A CA 1
ATOM 1436 C C . THR A 1 184 ? -12.067 9.909 12.650 1.00 95.94 184 THR A C 1
ATOM 1438 O O . THR A 1 184 ? -12.591 10.289 13.694 1.00 95.94 184 THR A O 1
ATOM 1441 N N . GLU A 1 185 ? -12.689 9.957 11.472 1.00 94.88 185 GLU A N 1
ATOM 1442 C CA . GLU A 1 185 ? -14.033 10.506 11.294 1.00 94.88 185 GLU A CA 1
ATOM 1443 C C . GLU A 1 185 ? -15.102 9.661 12.001 1.00 94.88 185 GLU A C 1
ATOM 1445 O O . GLU A 1 185 ? -15.926 10.198 12.738 1.00 94.88 185 GLU A O 1
ATOM 1450 N N . GLN A 1 186 ? -15.074 8.337 11.822 1.00 95.12 186 GLN A N 1
ATOM 1451 C CA . GLN A 1 186 ? -16.121 7.442 12.330 1.00 95.12 186 GLN A CA 1
ATOM 1452 C C . GLN A 1 186 ? -16.084 7.250 13.850 1.00 95.12 186 GLN A C 1
ATOM 1454 O O . GLN A 1 186 ? -17.127 7.015 14.458 1.00 95.12 186 GLN A O 1
ATOM 1459 N N . TYR A 1 187 ? -14.901 7.330 14.463 1.00 94.56 187 TYR A N 1
ATOM 1460 C CA . TYR A 1 187 ? -14.715 7.059 15.893 1.00 94.56 187 TYR A CA 1
ATOM 1461 C C . TYR A 1 187 ? -14.307 8.287 16.711 1.00 94.56 187 TYR A C 1
ATOM 1463 O O . TYR A 1 187 ? -14.162 8.179 17.926 1.00 94.56 187 TYR A O 1
ATOM 1471 N N . GLY A 1 188 ? -14.126 9.451 16.076 1.00 91.62 188 GLY A N 1
ATOM 1472 C CA . GLY A 1 188 ? -13.717 10.679 16.760 1.00 91.62 188 GLY A CA 1
ATOM 1473 C C . GLY A 1 188 ? -12.370 10.542 17.474 1.00 91.62 188 GLY A C 1
ATOM 1474 O O . GLY A 1 188 ? -12.220 11.040 18.589 1.00 91.62 188 GLY A O 1
ATOM 1475 N N . LEU A 1 189 ? -11.423 9.821 16.862 1.00 90.19 189 LEU A N 1
ATOM 1476 C CA . LEU A 1 189 ? -10.130 9.496 17.472 1.00 90.19 189 LEU A CA 1
ATOM 1477 C C . LEU A 1 189 ? -9.356 10.767 17.844 1.00 90.19 189 LEU A C 1
ATOM 1479 O O . LEU A 1 189 ? -9.372 11.761 17.114 1.00 90.19 189 LEU A O 1
ATOM 1483 N N . ALA A 1 190 ? -8.661 10.740 18.983 1.00 80.06 190 ALA A N 1
ATOM 1484 C CA . ALA A 1 190 ? -7.986 11.925 19.488 1.00 80.06 190 ALA A CA 1
ATOM 1485 C C . ALA A 1 190 ? -6.730 12.275 18.665 1.00 80.06 190 ALA A C 1
ATOM 1487 O O . ALA A 1 190 ? -5.738 11.538 18.651 1.00 80.06 190 ALA A O 1
ATOM 1488 N N . GLY A 1 191 ? -6.740 13.459 18.045 1.00 78.62 191 GLY A N 1
ATOM 1489 C CA . GLY A 1 191 ? -5.577 14.050 17.376 1.00 78.62 191 GLY A CA 1
ATOM 1490 C C . GLY A 1 191 ? -4.989 13.150 16.286 1.00 78.62 191 GLY A C 1
ATOM 1491 O O . GLY A 1 191 ? -5.713 12.586 15.474 1.00 78.62 191 GLY A O 1
ATOM 1492 N N . ASN A 1 192 ? -3.662 12.994 16.289 1.00 86.25 192 ASN A N 1
ATOM 1493 C CA . ASN A 1 192 ? -2.927 12.259 15.255 1.00 86.25 192 ASN A CA 1
ATOM 1494 C C . ASN A 1 192 ? -2.732 10.763 15.583 1.00 86.25 192 ASN A C 1
ATOM 1496 O O . ASN A 1 192 ? -1.761 10.151 15.132 1.00 86.25 192 ASN A O 1
ATOM 1500 N N . SER A 1 193 ? -3.609 10.155 16.398 1.00 91.31 193 SER A N 1
ATOM 1501 C CA . SER A 1 193 ? -3.381 8.795 16.915 1.00 91.31 193 SER A CA 1
ATOM 1502 C C . SER A 1 193 ? -3.226 7.719 15.827 1.00 91.31 193 SER A C 1
ATOM 1504 O O . SER A 1 193 ? -2.287 6.924 15.950 1.00 91.31 193 SER A O 1
ATOM 1506 N N . PRO A 1 194 ? -3.997 7.704 14.717 1.00 95.88 194 PRO A N 1
ATOM 1507 C CA . PRO A 1 194 ? -3.767 6.733 13.648 1.00 95.88 194 PRO A CA 1
ATOM 1508 C C . PRO A 1 194 ? -2.426 6.954 12.941 1.00 95.88 194 PRO A C 1
ATOM 1510 O O . PRO A 1 194 ? -1.698 6.003 12.676 1.00 95.88 194 PRO A O 1
ATOM 1513 N N . TRP A 1 195 ? -2.035 8.200 12.682 1.00 97.38 195 TRP A N 1
ATOM 1514 C CA . TRP A 1 195 ? -0.759 8.486 12.020 1.00 97.38 195 TRP A CA 1
ATOM 1515 C C . TRP A 1 195 ? 0.452 8.145 12.886 1.00 97.38 195 TRP A C 1
ATOM 1517 O O . TRP A 1 195 ? 1.457 7.683 12.352 1.00 97.38 195 TRP A O 1
ATOM 1527 N N . ARG A 1 196 ? 0.337 8.249 14.215 1.00 96.75 196 ARG A N 1
ATOM 1528 C CA . ARG A 1 196 ? 1.356 7.723 15.134 1.00 96.75 196 ARG A CA 1
ATOM 1529 C C . ARG A 1 196 ? 1.498 6.208 15.007 1.00 96.75 196 ARG A C 1
ATOM 1531 O O . ARG A 1 196 ? 2.610 5.704 14.913 1.00 96.75 196 ARG A O 1
ATOM 1538 N N .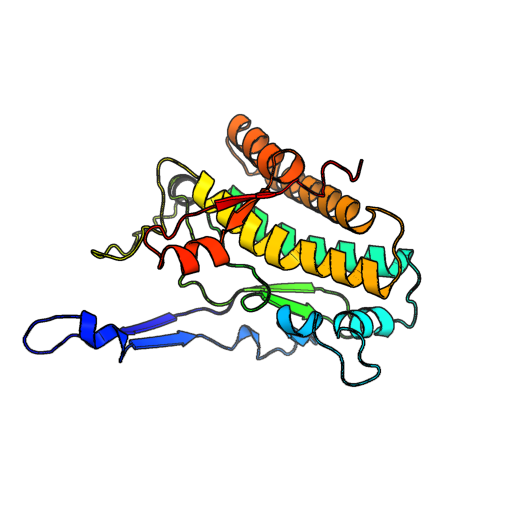 ILE A 1 197 ? 0.380 5.483 14.930 1.00 97.94 197 ILE A N 1
ATOM 1539 C CA . ILE A 1 197 ? 0.386 4.031 14.698 1.00 97.94 197 ILE A CA 1
ATOM 1540 C C . ILE A 1 197 ? 1.039 3.698 13.349 1.00 97.94 197 ILE A C 1
ATOM 1542 O O . ILE A 1 197 ? 1.837 2.765 13.276 1.00 97.94 197 ILE A O 1
ATOM 1546 N N . LEU A 1 198 ? 0.732 4.456 12.288 1.00 98.12 198 LEU A N 1
ATOM 1547 C CA . LEU A 1 198 ? 1.383 4.285 10.984 1.00 98.12 198 LEU A CA 1
ATOM 1548 C C . LEU A 1 198 ? 2.891 4.506 11.072 1.00 98.12 198 LEU A C 1
ATOM 1550 O O . LEU A 1 198 ? 3.641 3.702 10.516 1.00 98.12 198 LEU A O 1
ATOM 1554 N N . ARG A 1 199 ? 3.328 5.548 11.787 1.00 98.44 199 ARG A N 1
ATOM 1555 C CA . ARG A 1 199 ? 4.745 5.835 12.019 1.00 98.44 199 ARG A CA 1
ATOM 1556 C C . ARG A 1 199 ? 5.422 4.652 12.701 1.00 98.44 199 ARG A C 1
ATOM 1558 O O . ARG A 1 199 ? 6.346 4.083 12.134 1.00 98.44 199 ARG A O 1
ATOM 1565 N N . GLU A 1 200 ? 4.904 4.225 13.849 1.00 98.38 200 GLU A N 1
ATOM 1566 C CA . GLU A 1 200 ? 5.468 3.128 14.642 1.00 98.38 200 GLU A CA 1
ATOM 1567 C C . GLU A 1 200 ? 5.543 1.812 13.850 1.00 98.38 200 GLU A C 1
ATOM 1569 O O . GLU A 1 200 ? 6.584 1.161 13.824 1.00 98.38 200 GLU A O 1
ATOM 1574 N N . GLU A 1 201 ? 4.478 1.419 13.142 1.00 98.75 201 GLU A N 1
ATOM 1575 C CA . GLU A 1 201 ? 4.498 0.185 12.340 1.00 98.75 201 GLU A CA 1
ATOM 1576 C C . GLU A 1 201 ? 5.421 0.291 11.113 1.00 98.75 201 GLU A C 1
ATOM 1578 O O . GLU A 1 201 ? 5.956 -0.723 10.650 1.00 98.75 201 GLU A O 1
ATOM 1583 N N . THR A 1 202 ? 5.641 1.503 10.593 1.00 98.75 202 THR A N 1
ATOM 1584 C CA . THR A 1 202 ? 6.633 1.772 9.542 1.00 98.75 202 THR A CA 1
ATOM 1585 C C . THR A 1 202 ? 8.047 1.636 10.091 1.00 98.75 202 THR A C 1
ATOM 1587 O O . THR A 1 202 ? 8.857 0.923 9.499 1.00 98.75 202 THR A O 1
ATOM 1590 N N . GLU A 1 203 ? 8.338 2.242 11.242 1.00 98.62 203 GLU A N 1
ATOM 1591 C CA . GLU A 1 203 ? 9.624 2.112 11.934 1.00 98.62 203 GLU A CA 1
ATOM 1592 C C . GLU A 1 203 ? 9.942 0.651 12.250 1.00 98.62 203 GLU A C 1
ATOM 1594 O O . GLU A 1 203 ? 10.993 0.155 11.843 1.00 98.62 203 GLU A O 1
ATOM 1599 N N . GLU A 1 204 ? 8.998 -0.076 12.857 1.00 98.69 204 GLU A N 1
ATOM 1600 C CA . GLU A 1 204 ? 9.147 -1.505 13.143 1.00 98.69 204 GLU A CA 1
ATOM 1601 C C . GLU A 1 204 ? 9.448 -2.321 11.879 1.00 98.69 204 GLU A C 1
ATOM 1603 O O . GLU A 1 204 ? 10.238 -3.269 11.914 1.00 98.69 204 GLU A O 1
ATOM 1608 N N . ALA A 1 205 ? 8.811 -1.994 10.751 1.00 98.75 205 ALA A N 1
ATOM 1609 C CA . ALA A 1 205 ? 9.054 -2.683 9.490 1.00 98.75 205 ALA A CA 1
ATOM 1610 C C . ALA A 1 205 ? 10.459 -2.390 8.938 1.00 98.75 205 ALA A C 1
ATOM 1612 O O . ALA A 1 205 ? 11.141 -3.324 8.506 1.00 98.75 205 ALA A O 1
ATOM 1613 N N . PHE A 1 206 ? 10.919 -1.135 8.986 1.00 98.75 206 PHE A N 1
ATOM 1614 C CA . PHE A 1 206 ? 12.287 -0.769 8.607 1.00 98.75 206 PHE A CA 1
ATOM 1615 C C . PHE A 1 206 ? 13.325 -1.461 9.497 1.00 98.75 206 PHE A C 1
ATOM 1617 O O . PHE A 1 206 ? 14.294 -2.022 8.974 1.00 98.75 206 PHE A O 1
ATOM 1624 N N . ASP A 1 207 ? 13.102 -1.489 10.810 1.00 98.56 207 ASP A N 1
ATOM 1625 C CA . ASP A 1 207 ? 13.993 -2.118 11.786 1.00 98.56 207 ASP A CA 1
ATOM 1626 C C . ASP A 1 207 ? 14.049 -3.640 11.602 1.00 98.56 207 ASP A C 1
ATOM 1628 O O . ASP A 1 207 ? 15.128 -4.234 11.587 1.00 98.56 207 ASP A O 1
ATOM 1632 N N . ALA A 1 208 ? 12.904 -4.288 11.365 1.00 98.44 208 ALA A N 1
ATOM 1633 C CA . ALA A 1 208 ? 12.845 -5.723 11.089 1.00 98.44 208 ALA A CA 1
ATOM 1634 C C . ALA A 1 208 ? 13.557 -6.111 9.779 1.00 98.44 208 ALA A C 1
ATOM 1636 O O . ALA A 1 208 ? 14.059 -7.232 9.646 1.00 98.44 208 ALA A O 1
ATOM 1637 N N . LEU A 1 209 ? 13.595 -5.205 8.798 1.00 98.19 209 LEU A N 1
ATOM 1638 C CA . LEU A 1 209 ? 14.251 -5.422 7.507 1.00 98.19 209 LEU A CA 1
ATOM 1639 C C . LEU A 1 209 ? 15.729 -5.024 7.514 1.00 98.19 209 LEU A C 1
ATOM 1641 O O . LEU A 1 209 ? 16.488 -5.537 6.690 1.00 98.19 209 LEU A O 1
ATOM 1645 N N . ARG A 1 210 ? 16.158 -4.180 8.460 1.00 98.00 210 ARG A N 1
ATOM 1646 C CA . ARG A 1 210 ? 17.523 -3.651 8.559 1.00 98.00 210 ARG A CA 1
ATOM 1647 C C . ARG A 1 210 ? 18.622 -4.716 8.432 1.00 98.00 210 ARG A C 1
ATOM 1649 O O . ARG A 1 210 ? 19.513 -4.502 7.612 1.00 98.00 210 ARG A O 1
ATOM 1656 N N . PRO A 1 211 ? 18.575 -5.878 9.121 1.00 97.94 211 PRO A N 1
ATOM 1657 C CA . PRO A 1 211 ? 19.633 -6.891 9.019 1.00 97.94 211 PRO A CA 1
ATOM 1658 C C . PRO A 1 211 ? 19.778 -7.518 7.626 1.00 97.94 211 PRO A C 1
ATOM 1660 O O . PRO A 1 211 ? 20.735 -8.242 7.370 1.00 97.94 211 PRO A O 1
ATOM 1663 N N . ARG A 1 212 ? 18.797 -7.305 6.741 1.00 97.12 212 ARG A N 1
ATOM 1664 C CA . ARG A 1 212 ? 18.748 -7.873 5.392 1.00 97.12 212 ARG A CA 1
ATOM 1665 C C . ARG A 1 212 ? 19.085 -6.846 4.312 1.00 97.12 212 ARG A C 1
ATOM 1667 O O . ARG A 1 212 ? 19.124 -7.238 3.150 1.00 97.12 212 ARG A O 1
ATOM 1674 N N . VAL A 1 213 ? 19.291 -5.577 4.661 1.00 96.56 213 VAL A N 1
ATOM 1675 C CA . VAL A 1 213 ? 19.631 -4.497 3.724 1.00 96.56 213 VAL A CA 1
ATOM 1676 C C . VAL A 1 213 ? 21.129 -4.221 3.807 1.00 96.56 213 VAL A C 1
ATOM 1678 O O . VAL A 1 213 ? 21.634 -3.877 4.873 1.00 96.56 213 VAL A O 1
ATOM 1681 N N . SER A 1 214 ? 21.831 -4.372 2.684 1.00 91.31 214 SER A N 1
ATOM 1682 C CA . SER A 1 214 ? 23.300 -4.383 2.651 1.00 91.31 214 SER A CA 1
ATOM 1683 C C . SER A 1 214 ? 23.950 -3.005 2.792 1.00 91.31 214 SER A C 1
ATOM 1685 O O . SER A 1 214 ? 25.087 -2.919 3.245 1.00 91.31 214 SER A O 1
ATOM 1687 N N . SER A 1 215 ? 23.253 -1.930 2.411 1.00 95.62 215 SER A N 1
ATOM 1688 C CA . SER A 1 215 ? 23.770 -0.559 2.484 1.00 95.62 215 SER A CA 1
ATOM 1689 C C . SER A 1 215 ? 23.077 0.245 3.584 1.00 95.62 215 SER A C 1
ATOM 1691 O O . SER A 1 215 ? 21.860 0.443 3.565 1.00 95.62 215 SER A O 1
ATOM 1693 N N . ASP A 1 216 ? 23.879 0.734 4.528 1.00 96.81 216 ASP A N 1
ATOM 1694 C CA . ASP A 1 216 ? 23.450 1.584 5.643 1.00 96.81 216 ASP A CA 1
ATOM 1695 C C . ASP A 1 216 ? 22.923 2.933 5.158 1.00 96.81 216 ASP A C 1
ATOM 1697 O O . ASP A 1 216 ? 21.872 3.389 5.600 1.00 96.81 216 ASP A O 1
ATOM 1701 N N . GLU A 1 217 ? 23.639 3.549 4.216 1.00 97.56 217 GLU A N 1
ATOM 1702 C CA . GLU A 1 217 ? 23.258 4.824 3.610 1.00 97.56 217 GLU A CA 1
ATOM 1703 C C . GLU A 1 217 ? 21.923 4.700 2.873 1.00 97.56 217 GLU A C 1
ATOM 1705 O O . GLU A 1 217 ? 21.032 5.529 3.057 1.00 97.56 217 GLU A O 1
ATOM 1710 N N . PHE A 1 218 ? 21.759 3.629 2.089 1.00 97.25 218 PHE A N 1
ATOM 1711 C CA . PHE A 1 218 ? 20.499 3.333 1.419 1.00 97.25 218 PHE A CA 1
ATOM 1712 C C . PHE A 1 218 ? 19.371 3.176 2.440 1.00 97.25 218 PHE A C 1
ATOM 1714 O O . PHE A 1 218 ? 18.351 3.847 2.323 1.00 97.25 218 PHE A O 1
ATOM 1721 N N . TRP A 1 219 ? 19.563 2.350 3.473 1.00 98.44 219 TRP A N 1
ATOM 1722 C CA . TRP A 1 219 ? 18.537 2.133 4.490 1.00 98.44 219 TRP A CA 1
ATOM 1723 C C . TRP A 1 219 ? 18.138 3.430 5.202 1.00 98.44 219 TRP A C 1
ATOM 1725 O O . TRP A 1 219 ? 16.947 3.687 5.351 1.00 98.44 219 TRP A O 1
ATOM 1735 N N . LEU A 1 220 ? 19.106 4.264 5.600 1.00 98.44 220 LEU A N 1
ATOM 1736 C CA . LEU A 1 220 ? 18.843 5.542 6.271 1.00 98.44 220 LEU A CA 1
ATOM 1737 C C . LEU A 1 220 ? 18.064 6.502 5.371 1.00 98.44 220 LEU A C 1
ATOM 1739 O O . LEU A 1 220 ? 17.092 7.106 5.823 1.00 98.44 220 LEU A O 1
ATOM 1743 N N . ARG A 1 221 ? 18.460 6.614 4.099 1.00 98.31 221 ARG A N 1
ATOM 1744 C CA . ARG A 1 221 ? 17.787 7.473 3.122 1.00 98.31 221 ARG A CA 1
ATOM 1745 C C . ARG A 1 221 ? 16.362 7.010 2.855 1.00 98.31 221 ARG A C 1
ATOM 1747 O O . ARG A 1 221 ? 15.447 7.824 2.873 1.00 98.31 221 ARG A O 1
ATOM 1754 N N . GLU A 1 222 ? 16.162 5.715 2.618 1.00 98.50 222 GLU A N 1
ATOM 1755 C CA . GLU A 1 222 ? 14.817 5.192 2.390 1.00 98.50 222 GLU A CA 1
ATOM 1756 C C . GLU A 1 222 ? 13.962 5.303 3.655 1.00 98.50 222 GLU A C 1
ATOM 1758 O O . GLU A 1 222 ? 12.802 5.671 3.559 1.00 98.50 222 GLU A O 1
ATOM 1763 N N . ARG A 1 223 ? 14.517 5.083 4.851 1.00 98.56 223 ARG A N 1
ATOM 1764 C CA . ARG A 1 223 ? 13.786 5.284 6.110 1.00 98.56 223 ARG A CA 1
ATOM 1765 C C . ARG A 1 223 ? 13.324 6.735 6.275 1.00 98.56 223 ARG A C 1
ATOM 1767 O O . ARG A 1 223 ? 12.154 6.962 6.577 1.00 98.56 223 ARG A O 1
ATOM 1774 N N . ALA A 1 224 ? 14.215 7.703 6.050 1.00 98.19 224 ALA A N 1
ATOM 1775 C CA . ALA A 1 224 ? 13.888 9.128 6.120 1.00 98.19 224 ALA A CA 1
ATOM 1776 C C . ALA A 1 224 ? 12.803 9.516 5.105 1.00 98.19 224 ALA A C 1
ATOM 1778 O O . ALA A 1 224 ? 11.856 10.214 5.454 1.00 98.19 224 ALA A O 1
ATOM 1779 N N . ALA A 1 225 ? 12.869 8.974 3.889 1.00 98.12 225 ALA A N 1
ATOM 1780 C CA . ALA A 1 225 ? 11.912 9.310 2.844 1.00 98.12 225 ALA A CA 1
ATOM 1781 C C . ALA A 1 225 ? 10.465 8.869 3.139 1.00 98.12 225 ALA A C 1
ATOM 1783 O O . ALA A 1 225 ? 9.524 9.435 2.591 1.00 98.12 225 ALA A O 1
ATOM 1784 N N . PHE A 1 226 ? 10.272 7.861 3.996 1.00 98.12 226 PHE A N 1
ATOM 1785 C CA . PHE A 1 226 ? 8.938 7.443 4.436 1.00 98.12 226 PHE A CA 1
ATOM 1786 C C . PHE A 1 226 ? 8.497 8.171 5.710 1.00 98.12 226 PHE A C 1
ATOM 1788 O O . PHE A 1 226 ? 7.323 8.518 5.825 1.00 98.12 226 PHE A O 1
ATOM 1795 N N . LEU A 1 227 ? 9.403 8.395 6.666 1.00 97.75 227 LEU A N 1
ATOM 1796 C CA . LEU A 1 227 ? 9.061 8.880 8.011 1.00 97.75 227 LEU A CA 1
ATOM 1797 C C . LEU A 1 227 ? 9.167 10.396 8.194 1.00 97.75 227 LEU A C 1
ATOM 1799 O O . LEU A 1 227 ? 8.469 10.932 9.048 1.00 97.75 227 LEU A O 1
ATOM 1803 N N . GLU A 1 228 ? 10.028 11.061 7.426 1.00 96.88 228 GLU A N 1
ATOM 1804 C CA . GLU A 1 228 ? 10.410 12.461 7.647 1.00 96.88 228 GLU A CA 1
ATOM 1805 C C . GLU A 1 228 ? 10.123 13.341 6.431 1.00 96.88 228 GLU A C 1
ATOM 1807 O O . GLU A 1 228 ? 9.573 14.434 6.559 1.00 96.88 228 GLU A O 1
ATOM 1812 N N . ASP A 1 229 ? 10.484 12.873 5.236 1.00 97.50 229 ASP A N 1
ATOM 1813 C CA . ASP A 1 229 ? 10.362 13.693 4.035 1.00 97.50 229 ASP A CA 1
ATOM 1814 C C . ASP A 1 229 ? 8.887 13.881 3.636 1.00 97.50 229 ASP A C 1
ATOM 1816 O O . ASP A 1 229 ? 8.060 12.993 3.885 1.00 97.50 229 ASP A O 1
ATOM 1820 N N . PRO A 1 230 ? 8.544 15.002 2.969 1.00 96.94 230 PRO A N 1
ATOM 1821 C CA . PRO A 1 230 ? 7.258 15.168 2.304 1.00 96.94 230 PRO A CA 1
ATOM 1822 C C . PRO A 1 230 ? 6.951 14.008 1.352 1.00 96.94 230 PRO A C 1
ATOM 1824 O O . PRO A 1 230 ? 7.843 13.449 0.708 1.00 96.94 230 PRO A O 1
ATOM 1827 N N . TRP A 1 231 ? 5.674 13.650 1.256 1.00 96.81 231 TRP A N 1
ATOM 1828 C CA . TRP A 1 231 ? 5.244 12.522 0.443 1.00 96.81 231 TRP A CA 1
ATOM 1829 C C . TRP A 1 231 ? 4.909 12.951 -0.986 1.00 96.81 231 TRP A C 1
ATOM 1831 O O . TRP A 1 231 ? 4.035 13.805 -1.176 1.00 96.81 231 TRP A O 1
ATOM 1841 N N . PRO A 1 232 ? 5.540 12.343 -2.008 1.00 94.75 232 PRO A N 1
ATOM 1842 C CA . PRO A 1 232 ? 5.144 12.550 -3.390 1.00 94.75 232 PRO A CA 1
ATOM 1843 C C . PRO A 1 232 ? 3.798 11.876 -3.665 1.00 94.75 232 PRO A C 1
ATOM 1845 O O . PRO A 1 232 ? 3.556 10.742 -3.253 1.00 94.75 232 PRO A O 1
ATOM 1848 N N . THR A 1 233 ? 2.942 12.559 -4.418 1.00 93.31 233 THR A N 1
ATOM 1849 C CA . THR A 1 233 ? 1.700 11.988 -4.945 1.00 93.31 233 THR A CA 1
ATOM 1850 C C . THR A 1 233 ? 1.431 12.468 -6.368 1.00 93.31 233 THR A C 1
ATOM 1852 O O . THR A 1 233 ? 1.853 13.559 -6.782 1.00 93.31 233 THR A O 1
ATOM 1855 N N . ARG A 1 234 ? 0.710 11.656 -7.146 1.00 90.31 234 ARG A N 1
ATOM 1856 C CA . ARG A 1 234 ? 0.359 11.993 -8.528 1.00 90.31 234 ARG A CA 1
ATOM 1857 C C . ARG A 1 234 ? -0.629 13.155 -8.593 1.00 90.31 234 ARG A C 1
ATOM 1859 O O . ARG A 1 234 ? -1.689 13.167 -7.974 1.00 90.31 234 ARG A O 1
ATOM 1866 N N . SER A 1 235 ? -0.343 14.117 -9.464 1.00 92.00 235 SER A N 1
ATOM 1867 C CA . SER A 1 235 ? -1.207 15.278 -9.704 1.00 92.00 235 SER A CA 1
ATOM 1868 C C . SER A 1 235 ? -2.276 14.969 -10.756 1.00 92.00 235 SER A C 1
ATOM 1870 O O . SER A 1 235 ? -2.292 15.572 -11.830 1.00 92.00 235 SER A O 1
ATOM 1872 N N . VAL A 1 236 ? -3.181 14.030 -10.464 1.00 91.31 236 VAL A N 1
ATOM 1873 C CA . VAL A 1 236 ? -4.129 13.458 -11.445 1.00 91.31 236 VAL A CA 1
ATOM 1874 C C . VAL A 1 236 ? -4.954 14.532 -12.168 1.00 91.31 236 VAL A C 1
ATOM 1876 O O . VAL A 1 236 ? -5.034 14.530 -13.397 1.00 91.31 236 VAL A O 1
ATOM 1879 N N . LEU A 1 237 ? -5.501 15.515 -11.442 1.00 92.62 237 LEU A N 1
ATOM 1880 C CA . LEU A 1 237 ? -6.260 16.615 -12.053 1.00 92.62 237 LEU A CA 1
ATOM 1881 C C . LEU A 1 237 ? -5.402 17.442 -13.022 1.00 92.62 237 LEU A C 1
ATOM 1883 O O . LEU A 1 237 ? -5.841 17.771 -14.124 1.00 92.62 237 LEU A O 1
ATOM 1887 N N . ARG A 1 238 ? -4.162 17.757 -12.638 1.00 92.69 238 ARG A N 1
ATOM 1888 C CA . ARG A 1 238 ? -3.234 18.506 -13.491 1.00 92.69 238 ARG A CA 1
ATOM 1889 C C . ARG A 1 238 ? -2.877 17.714 -14.745 1.00 92.69 238 ARG A C 1
ATOM 1891 O O . ARG A 1 238 ? -2.900 18.280 -15.833 1.00 92.69 238 ARG A O 1
ATOM 1898 N N . MET A 1 239 ? -2.631 16.411 -14.613 1.00 91.81 239 MET A N 1
ATOM 1899 C CA . MET A 1 239 ? -2.383 15.524 -15.753 1.00 91.81 239 MET A CA 1
ATOM 1900 C C . MET A 1 239 ? -3.560 15.547 -16.737 1.00 91.81 239 MET A C 1
ATOM 1902 O O . MET A 1 239 ? -3.343 15.693 -17.939 1.00 91.81 239 MET A O 1
ATOM 1906 N N . HIS A 1 240 ? -4.806 15.494 -16.250 1.00 91.31 240 HIS A N 1
ATOM 1907 C CA . HIS A 1 240 ? -5.993 15.631 -17.102 1.00 91.31 240 HIS A CA 1
ATOM 1908 C C . HIS A 1 240 ? -6.055 16.987 -17.817 1.00 91.31 240 HIS A C 1
ATOM 1910 O O . HIS A 1 240 ? -6.284 17.031 -19.029 1.00 91.31 240 HIS A O 1
ATOM 1916 N N . LEU A 1 241 ? -5.826 18.090 -17.096 1.00 93.88 241 LEU A N 1
ATOM 1917 C CA . LEU A 1 241 ? -5.835 19.444 -17.666 1.00 93.88 241 LEU A CA 1
ATOM 1918 C C . LEU A 1 241 ? -4.742 19.630 -18.730 1.00 93.88 241 LEU A C 1
ATOM 1920 O O . LEU A 1 241 ? -4.970 20.275 -19.755 1.00 93.88 241 LEU A O 1
ATOM 1924 N N . GLU A 1 242 ? -3.582 19.008 -18.532 1.00 93.25 242 GLU A N 1
ATOM 1925 C CA . GLU A 1 242 ? -2.459 19.007 -19.474 1.00 93.25 242 GLU A CA 1
ATOM 1926 C C . GLU A 1 242 ? -2.572 17.915 -20.556 1.00 93.25 242 GLU A C 1
ATOM 1928 O O . GLU A 1 242 ? -1.674 17.773 -21.391 1.00 93.25 242 GLU A O 1
ATOM 1933 N N . ARG A 1 243 ? -3.688 17.170 -20.585 1.00 90.44 243 ARG A N 1
ATOM 1934 C CA . ARG A 1 243 ? -3.971 16.071 -21.527 1.00 90.44 243 ARG A CA 1
ATOM 1935 C C . ARG A 1 243 ? -2.877 15.003 -21.545 1.00 90.44 243 ARG A C 1
ATOM 1937 O O . ARG A 1 243 ? -2.504 14.522 -22.613 1.00 90.44 243 ARG A O 1
ATOM 1944 N N . TYR A 1 244 ? -2.362 14.665 -20.367 1.00 84.06 244 TYR A N 1
ATOM 1945 C CA . TYR A 1 244 ? -1.318 13.663 -20.166 1.00 84.06 244 TYR A CA 1
ATOM 1946 C C . TYR A 1 244 ? -0.085 13.890 -21.050 1.00 84.06 244 TYR A C 1
ATOM 1948 O O . TYR A 1 244 ? 0.521 12.949 -21.561 1.00 84.06 244 TYR A O 1
ATOM 1956 N N . ARG A 1 245 ? 0.292 15.158 -21.261 1.00 84.06 245 ARG A N 1
ATOM 1957 C CA . ARG A 1 245 ? 1.558 15.487 -21.928 1.00 84.06 245 ARG A CA 1
ATOM 1958 C C . ARG A 1 245 ? 2.747 14.918 -21.157 1.00 84.06 245 ARG A C 1
ATOM 1960 O O . ARG A 1 245 ? 3.702 14.452 -21.770 1.00 84.06 245 ARG A O 1
ATOM 1967 N N . ASP A 1 246 ? 2.656 14.963 -19.834 1.00 80.94 246 ASP A N 1
ATOM 1968 C CA . ASP A 1 246 ? 3.572 14.319 -18.911 1.00 80.94 246 ASP A CA 1
ATOM 1969 C C . ASP A 1 246 ? 2.772 13.382 -17.994 1.00 80.94 246 ASP A C 1
ATOM 1971 O O . ASP A 1 246 ? 1.773 13.775 -17.387 1.00 80.94 246 ASP A O 1
ATOM 1975 N N . TYR A 1 247 ? 3.191 12.120 -17.938 1.00 77.38 247 TYR A N 1
ATOM 1976 C CA . TYR A 1 247 ? 2.562 11.073 -17.131 1.00 77.38 247 TYR A CA 1
ATOM 1977 C C . TYR A 1 247 ? 3.172 10.966 -15.723 1.00 77.38 247 TYR A C 1
ATOM 1979 O O . TYR A 1 247 ? 2.767 10.098 -14.952 1.00 77.38 247 TYR A O 1
ATOM 1987 N N . ARG A 1 248 ? 4.154 11.814 -15.390 1.00 81.44 248 ARG A N 1
ATOM 1988 C CA . ARG A 1 248 ? 4.924 11.782 -14.135 1.00 81.44 248 ARG A CA 1
ATOM 1989 C C . ARG A 1 248 ? 4.795 13.076 -13.329 1.00 81.44 248 ARG A C 1
ATOM 1991 O O . ARG A 1 248 ? 5.681 13.423 -12.557 1.00 81.44 248 ARG A O 1
ATOM 1998 N N . VAL A 1 249 ? 3.701 13.814 -13.520 1.00 87.69 249 VAL A N 1
ATOM 1999 C CA . VAL A 1 249 ? 3.480 15.070 -12.798 1.00 87.69 249 VAL A CA 1
ATOM 2000 C C . VAL A 1 249 ? 3.110 14.771 -11.349 1.00 87.69 249 VAL A C 1
ATOM 2002 O O . VAL A 1 249 ? 1.995 14.343 -11.051 1.00 87.69 249 VAL A O 1
ATOM 2005 N N . GLU A 1 250 ? 4.035 15.055 -10.444 1.00 91.31 250 GLU A N 1
ATOM 2006 C CA . GLU A 1 250 ? 3.878 14.869 -9.002 1.00 91.31 250 GLU A CA 1
ATOM 2007 C C . GLU A 1 250 ? 3.864 16.214 -8.266 1.00 91.31 250 GLU A C 1
ATOM 2009 O O . GLU A 1 250 ? 4.353 17.233 -8.764 1.00 91.31 250 GLU A O 1
ATOM 2014 N N . HIS A 1 251 ? 3.274 16.215 -7.076 1.00 93.00 251 HIS A N 1
ATOM 2015 C CA . HIS A 1 251 ? 3.426 17.278 -6.087 1.00 93.00 251 HIS A CA 1
ATOM 2016 C C . HIS A 1 251 ? 3.734 16.662 -4.722 1.00 93.00 251 HIS A C 1
ATOM 2018 O O . HIS A 1 251 ? 3.594 15.456 -4.533 1.00 93.00 251 HIS A O 1
ATOM 2024 N N . GLN A 1 252 ? 4.192 17.495 -3.791 1.00 94.56 252 GLN A N 1
ATOM 2025 C CA . GLN A 1 252 ? 4.559 17.071 -2.444 1.00 94.56 252 GLN A CA 1
ATOM 2026 C C . GLN A 1 252 ? 3.429 17.403 -1.473 1.00 94.56 252 GLN A C 1
ATOM 2028 O O . GLN A 1 252 ? 2.950 18.541 -1.450 1.00 94.56 252 GLN A O 1
ATOM 2033 N N . LEU A 1 253 ? 3.028 16.420 -0.674 1.00 94.25 253 LEU A N 1
ATOM 2034 C CA . LEU A 1 253 ? 2.146 16.590 0.472 1.00 94.25 253 LEU A CA 1
ATOM 2035 C C . LEU A 1 253 ? 2.977 16.646 1.761 1.00 94.25 253 LEU A C 1
ATOM 2037 O O . LEU A 1 253 ? 4.007 15.971 1.848 1.00 94.25 253 LEU A O 1
ATOM 2041 N N . PRO A 1 254 ? 2.545 17.408 2.782 1.00 94.62 254 PRO A N 1
ATOM 2042 C CA . PRO A 1 254 ? 3.089 17.256 4.126 1.00 94.62 254 PRO A CA 1
ATOM 2043 C C . PRO A 1 254 ? 2.987 15.794 4.568 1.00 94.62 254 PRO A C 1
ATOM 2045 O O . PRO A 1 254 ? 1.973 15.142 4.318 1.00 94.62 254 PRO A O 1
ATOM 2048 N N . ASN A 1 255 ? 4.031 15.278 5.211 1.00 95.38 255 ASN A N 1
ATOM 2049 C CA . ASN A 1 255 ? 4.018 13.921 5.736 1.00 95.38 255 ASN A CA 1
ATOM 2050 C C . ASN A 1 255 ? 3.209 13.899 7.042 1.00 95.38 255 ASN A C 1
ATOM 2052 O O . ASN A 1 255 ? 3.648 14.469 8.038 1.00 95.38 255 ASN A O 1
ATOM 2056 N N . PRO A 1 256 ? 2.041 13.241 7.093 1.00 92.88 256 PRO A N 1
ATOM 2057 C CA . PRO A 1 256 ? 1.200 13.290 8.283 1.00 92.88 256 PRO A CA 1
ATOM 2058 C C . PRO A 1 256 ? 1.806 12.524 9.475 1.00 92.88 256 PRO A C 1
ATOM 2060 O O . PRO A 1 256 ? 1.306 12.624 10.592 1.00 92.88 256 PRO A O 1
ATOM 2063 N N . MET A 1 257 ? 2.889 11.764 9.263 1.00 93.12 257 MET A N 1
ATOM 2064 C CA . MET A 1 257 ? 3.610 11.055 10.322 1.00 93.12 257 MET A CA 1
ATOM 2065 C C . MET A 1 257 ? 4.643 11.927 11.052 1.00 93.12 257 MET A C 1
ATOM 2067 O O . MET A 1 257 ? 5.114 11.507 12.106 1.00 93.12 257 MET A O 1
ATOM 2071 N N . THR A 1 258 ? 5.000 13.116 10.547 1.00 89.94 258 THR A N 1
ATOM 2072 C CA . THR A 1 258 ? 5.946 14.023 11.237 1.00 89.94 258 THR A CA 1
ATOM 2073 C C . THR A 1 258 ? 5.275 14.831 12.341 1.00 89.94 258 THR A C 1
ATOM 2075 O O . THR A 1 258 ? 5.899 15.176 13.333 1.00 89.94 258 THR A O 1
ATOM 2078 N N . GLU A 1 259 ? 3.981 15.118 12.200 1.00 74.31 259 GLU A N 1
ATOM 2079 C CA . GLU A 1 259 ? 3.191 15.843 13.207 1.00 74.31 259 GLU A CA 1
ATOM 2080 C C . GLU A 1 259 ? 2.611 14.910 14.287 1.00 74.31 259 GLU A C 1
ATOM 2082 O O . GLU A 1 259 ? 1.826 15.336 15.136 1.00 74.31 259 GLU A O 1
ATOM 2087 N N . ALA A 1 260 ? 2.938 13.616 14.231 1.00 64.69 260 ALA A N 1
ATOM 2088 C CA . ALA A 1 260 ? 2.413 12.586 15.126 1.00 64.69 260 ALA A CA 1
ATOM 2089 C C . ALA A 1 260 ? 3.305 12.302 16.354 1.00 64.69 260 ALA A C 1
ATOM 2091 O O . ALA A 1 260 ? 2.958 11.422 17.156 1.00 64.69 260 ALA A O 1
ATOM 2092 N N . GLU A 1 261 ? 4.417 13.034 16.493 1.00 51.66 261 GLU A N 1
ATOM 2093 C CA . GLU A 1 261 ? 5.328 12.999 17.651 1.00 51.66 261 GLU A CA 1
ATOM 2094 C C . GLU A 1 261 ? 4.654 13.403 18.974 1.00 51.66 261 GLU A C 1
ATOM 2096 O O . GLU A 1 261 ? 3.740 14.262 18.977 1.00 51.66 261 GLU A O 1
#